Protein AF-A0A285BVF3-F1 (afdb_monomer)

Foldseek 3Di:
DDLVQLVVLVVVLVVLVVVLVVLVVQLVVLVVVLVVLVVVLVVLVVVLVVVVVCCVVVNDPPVVSPVSVVVSVVSVVVSVVSVVSNVVSVVVNVVSVVSSVVSVVVSVVVVVVNVVVVVVVVVVVVVPPPVLVVVLQVVLVCVQPVPPDPRDSDSVVVCVVCVPVSDDDDDPVNVVVVVVVVCVVSVVD

Secondary structure (DSSP, 8-state):
--HHHHHHHHHHHHHHHHHHHHHHHHHHHHHHHHHHHHHHHHHHHHHHHHHHHHHHTTSS-GGGGHHHHHHHHHHHHHHHHHHHHHHHHHHHHHHHHHHHHHHHHHHHHHHHHHHHHHHHHHHHHHHT-HHHHHHHHHHHHHHHTSSSS-----HHHHHHHTHHHHSPP--HHHHHHHHHHHHHHHT--

Radius of gyration: 37.66 Å; Cα contacts (8 Å, |Δi|>4): 92; chains: 1; bounding box: 82×25×104 Å

Mean predicted aligned error: 7.72 Å

Solvent-accessible surface area (backbone atoms only — not comparable to full-atom values): 10374 Å² total; per-residue (Å²): 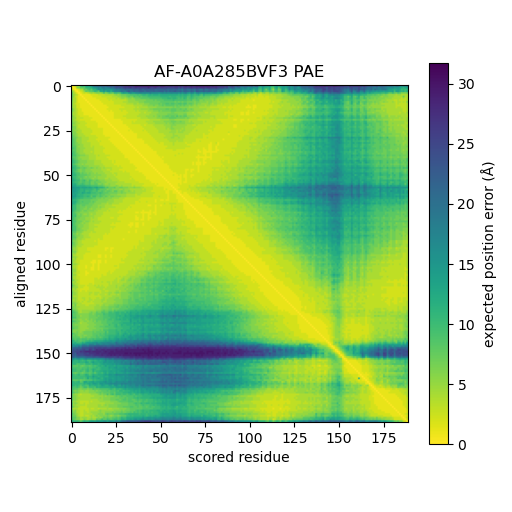123,58,74,64,58,39,52,50,44,49,52,50,42,54,54,51,53,57,46,46,55,55,44,51,51,52,22,53,52,25,51,51,50,27,52,52,43,52,51,51,43,56,51,48,54,53,53,47,54,54,50,53,52,35,35,78,71,66,77,46,59,75,76,72,49,54,63,60,52,52,52,46,53,53,46,51,55,49,31,54,53,28,46,52,50,23,50,53,30,50,51,53,50,55,55,48,52,53,52,49,55,50,40,53,51,50,38,54,52,40,49,52,53,37,54,51,53,51,51,56,48,52,51,50,52,59,75,66,34,63,67,62,52,52,54,53,52,51,54,49,51,56,60,41,68,62,78,82,60,83,76,63,85,51,62,68,60,52,49,65,77,41,42,75,80,72,42,86,84,76,53,74,65,58,54,49,53,52,50,51,52,50,39,61,80,65,65,70,122

pLDDT: mean 91.09, std 8.98, range [53.56, 98.06]

Sequence (189 aa):
MTTDNFQAIKAKLNAVLTSKEKIQLKANEADSHASEITRNINNLETSYRQLEKRVVLGEIEFSDLDKPRQQIEAERGKLESAKRLADLAREALNETDQEINQLKQDTKVARSQYCIARRDAIFREIQNDKKLKSKLLEAIAAFSVNGHIPYSSDFSTFIKQFCTEILPQATQSEVTEAAEKFIENNKFD

Structure (mmCIF, N/CA/C/O backbone):
data_AF-A0A285BVF3-F1
#
_entry.id   AF-A0A285BVF3-F1
#
loop_
_atom_site.group_PDB
_atom_site.id
_atom_site.type_symbol
_atom_site.label_atom_id
_atom_site.label_alt_id
_atom_site.label_comp_id
_atom_site.label_asym_id
_atom_site.label_entity_id
_atom_site.label_seq_id
_atom_site.pdbx_PDB_ins_code
_atom_site.Cartn_x
_atom_site.Cartn_y
_atom_site.Cartn_z
_atom_site.occupancy
_atom_site.B_iso_or_equiv
_atom_site.auth_seq_id
_atom_site.auth_comp_id
_atom_site.auth_asym_id
_atom_site.auth_atom_id
_atom_site.pdbx_PDB_model_num
ATOM 1 N N . MET A 1 1 ? -19.356 -5.808 12.361 1.00 53.56 1 MET A N 1
ATOM 2 C CA . MET A 1 1 ? -18.004 -6.030 11.808 1.00 53.56 1 MET A CA 1
ATOM 3 C C . MET A 1 1 ? -17.189 -6.781 12.837 1.00 53.56 1 MET A C 1
ATOM 5 O O . MET A 1 1 ? -17.244 -6.405 14.001 1.00 53.56 1 MET A O 1
ATOM 9 N N . THR A 1 2 ? -16.521 -7.857 12.430 1.00 62.06 2 THR A N 1
ATOM 10 C CA . THR A 1 2 ? -15.680 -8.680 13.310 1.00 62.06 2 THR A CA 1
ATOM 11 C C . THR A 1 2 ? -14.238 -8.171 13.295 1.00 62.06 2 THR A C 1
ATOM 13 O O . THR A 1 2 ? -13.854 -7.412 12.401 1.00 62.06 2 THR A O 1
ATOM 16 N N . THR A 1 3 ? -13.440 -8.582 14.282 1.00 63.56 3 THR A N 1
ATOM 17 C CA . THR A 1 3 ? -11.987 -8.338 14.350 1.00 63.56 3 THR A CA 1
ATOM 18 C C . THR A 1 3 ? -11.285 -8.740 13.046 1.00 63.56 3 THR A C 1
ATOM 20 O O . THR A 1 3 ? -10.319 -8.099 12.635 1.00 63.56 3 THR A O 1
ATOM 23 N N . ASP A 1 4 ? -11.835 -9.734 12.344 1.00 73.06 4 ASP A N 1
ATOM 24 C CA . ASP A 1 4 ? -11.322 -10.268 11.081 1.00 73.06 4 ASP A CA 1
ATOM 25 C C . ASP A 1 4 ? -11.289 -9.226 9.957 1.00 73.06 4 ASP A C 1
ATOM 27 O O . ASP A 1 4 ? -10.352 -9.219 9.165 1.00 73.06 4 ASP A O 1
ATOM 31 N N . ASN A 1 5 ? -12.257 -8.300 9.903 1.00 82.00 5 ASN A N 1
ATOM 32 C CA . ASN A 1 5 ? -12.299 -7.285 8.844 1.00 82.00 5 ASN A CA 1
ATOM 33 C C . ASN A 1 5 ? -11.175 -6.247 9.004 1.00 82.00 5 ASN A C 1
ATOM 35 O O . ASN A 1 5 ? -10.521 -5.871 8.036 1.00 82.00 5 ASN A O 1
ATOM 39 N N . PHE A 1 6 ? -10.908 -5.814 10.240 1.00 84.06 6 PHE A N 1
ATOM 40 C CA . PHE A 1 6 ? -9.802 -4.899 10.527 1.00 84.06 6 PHE A CA 1
ATOM 41 C C . PHE A 1 6 ? -8.447 -5.550 10.211 1.00 84.06 6 PHE A C 1
ATOM 43 O O . PHE A 1 6 ? -7.611 -4.946 9.538 1.00 84.06 6 PHE A O 1
ATOM 50 N N . GLN A 1 7 ? -8.250 -6.799 10.644 1.00 86.25 7 GLN A N 1
ATOM 51 C CA . GLN A 1 7 ? -7.007 -7.528 10.389 1.00 86.25 7 GLN A CA 1
ATOM 52 C C . GLN A 1 7 ? -6.802 -7.818 8.895 1.00 86.25 7 GLN A C 1
ATOM 54 O O . GLN A 1 7 ? -5.680 -7.702 8.406 1.00 86.25 7 GLN A O 1
ATOM 59 N N . ALA A 1 8 ? -7.871 -8.107 8.146 1.00 90.19 8 ALA A N 1
ATOM 60 C CA . ALA A 1 8 ? -7.804 -8.289 6.698 1.00 90.19 8 ALA A CA 1
ATOM 61 C C . ALA A 1 8 ? -7.371 -7.006 5.966 1.00 90.19 8 ALA A C 1
ATOM 63 O O . ALA A 1 8 ? -6.486 -7.061 5.111 1.00 90.19 8 ALA A O 1
ATOM 64 N N . ILE A 1 9 ? -7.934 -5.845 6.326 1.00 91.31 9 ILE A N 1
ATOM 65 C CA . ILE A 1 9 ? -7.549 -4.554 5.729 1.00 91.31 9 ILE A CA 1
ATOM 66 C C . ILE A 1 9 ? -6.088 -4.222 6.066 1.00 91.31 9 ILE A C 1
ATOM 68 O O . ILE A 1 9 ? -5.332 -3.832 5.177 1.00 91.31 9 ILE A O 1
ATOM 72 N N . LYS A 1 10 ? -5.660 -4.444 7.316 1.00 90.69 10 LYS A N 1
ATOM 73 C CA . LYS A 1 10 ? -4.265 -4.245 7.746 1.00 90.69 10 LYS A CA 1
ATOM 74 C C . LYS A 1 10 ? -3.297 -5.159 6.985 1.00 90.69 10 LYS A C 1
ATOM 76 O O . LYS A 1 10 ? -2.264 -4.698 6.503 1.00 90.69 10 LYS A O 1
ATOM 81 N N . ALA A 1 11 ? -3.644 -6.436 6.819 1.00 92.31 11 ALA A N 1
ATOM 82 C CA . ALA A 1 11 ? -2.853 -7.380 6.034 1.00 92.31 11 ALA A CA 1
ATOM 83 C C . ALA A 1 11 ? -2.752 -6.952 4.562 1.00 92.31 11 ALA A C 1
ATOM 85 O O . ALA A 1 11 ? -1.663 -6.983 3.987 1.00 92.31 11 ALA A O 1
ATOM 86 N N . LYS A 1 12 ? -3.863 -6.486 3.974 1.00 95.25 12 LYS A N 1
ATOM 87 C CA . LYS A 1 12 ? -3.878 -5.952 2.609 1.00 95.25 12 LYS A CA 1
ATOM 88 C C . LYS A 1 12 ? -2.989 -4.711 2.481 1.00 95.25 12 LYS A C 1
ATOM 90 O O . LYS A 1 12 ? -2.184 -4.654 1.559 1.00 95.25 12 LYS A O 1
ATOM 95 N N . LEU A 1 13 ? -3.071 -3.763 3.418 1.00 94.88 13 LEU A N 1
ATOM 96 C CA . LEU A 1 13 ? -2.215 -2.572 3.436 1.00 94.88 13 LEU A CA 1
ATOM 97 C C . LEU A 1 13 ? -0.727 -2.946 3.450 1.00 94.88 13 LEU A C 1
ATOM 99 O O . LEU A 1 13 ? 0.041 -2.420 2.649 1.00 94.88 13 LEU A O 1
ATOM 103 N N . ASN A 1 14 ? -0.331 -3.890 4.305 1.00 93.75 14 ASN A N 1
ATOM 104 C CA . ASN A 1 14 ? 1.054 -4.359 4.367 1.00 93.75 14 ASN A CA 1
ATOM 105 C C . ASN A 1 14 ? 1.501 -5.020 3.054 1.00 93.75 14 ASN A C 1
ATOM 107 O O . ASN A 1 14 ? 2.596 -4.743 2.573 1.00 93.75 14 ASN A O 1
ATOM 111 N N . ALA A 1 15 ? 0.646 -5.842 2.439 1.00 95.94 15 ALA A N 1
ATOM 112 C CA . ALA A 1 15 ? 0.948 -6.466 1.153 1.00 95.94 15 ALA A CA 1
ATOM 113 C C . ALA A 1 15 ? 1.150 -5.427 0.035 1.00 95.94 15 ALA A C 1
ATOM 115 O O . ALA A 1 15 ? 2.087 -5.548 -0.758 1.00 95.94 15 ALA A O 1
ATOM 116 N N . VAL A 1 16 ? 0.312 -4.386 -0.004 1.00 96.38 16 VAL A N 1
ATOM 117 C CA . VAL A 1 16 ? 0.430 -3.289 -0.978 1.00 96.38 16 VAL A CA 1
ATOM 118 C C . VAL A 1 16 ? 1.699 -2.467 -0.727 1.00 96.38 16 VAL A C 1
ATOM 120 O O . VAL A 1 16 ? 2.401 -2.147 -1.682 1.00 96.38 16 VAL A O 1
ATOM 123 N N . LEU A 1 17 ? 2.064 -2.198 0.532 1.00 95.38 17 LEU A N 1
ATOM 124 C CA . LEU A 1 17 ? 3.326 -1.526 0.875 1.00 95.38 17 LEU A CA 1
ATOM 125 C C . LEU A 1 17 ? 4.551 -2.313 0.383 1.00 95.38 17 LEU A C 1
ATOM 127 O O . LEU A 1 17 ? 5.416 -1.744 -0.277 1.00 95.38 17 LEU A O 1
ATOM 131 N N . THR A 1 18 ? 4.592 -3.629 0.610 1.00 95.12 18 THR A N 1
ATOM 132 C CA . THR A 1 18 ? 5.665 -4.487 0.078 1.00 95.12 18 THR A CA 1
ATOM 133 C C . THR A 1 18 ? 5.666 -4.526 -1.453 1.00 95.12 18 THR A C 1
ATOM 135 O O . THR A 1 18 ? 6.722 -4.589 -2.082 1.00 95.12 18 THR A O 1
ATOM 138 N N . SER A 1 19 ? 4.490 -4.495 -2.086 1.00 94.62 19 SER A N 1
ATOM 139 C CA . SER A 1 19 ? 4.392 -4.409 -3.547 1.00 94.62 19 SER A CA 1
ATOM 140 C C . SER A 1 19 ? 4.957 -3.085 -4.070 1.00 94.62 19 SER A C 1
ATOM 142 O O . SER A 1 19 ? 5.732 -3.092 -5.028 1.00 94.62 19 SER A O 1
ATOM 144 N N . LYS A 1 20 ? 4.657 -1.964 -3.399 1.00 96.88 20 LYS A N 1
ATOM 145 C CA . LYS A 1 20 ? 5.172 -0.634 -3.747 1.00 96.88 20 LYS A CA 1
ATOM 146 C C . LYS A 1 20 ? 6.696 -0.616 -3.807 1.00 96.88 20 LYS A C 1
ATOM 148 O O . LYS A 1 20 ? 7.253 -0.096 -4.767 1.00 96.88 20 LYS A O 1
ATOM 153 N N . GLU A 1 21 ? 7.370 -1.213 -2.826 1.00 95.44 21 GLU A N 1
ATOM 154 C CA . GLU A 1 21 ? 8.838 -1.295 -2.802 1.00 95.44 21 GLU A CA 1
ATOM 155 C C . GLU A 1 21 ? 9.388 -2.005 -4.047 1.00 95.44 21 GLU A C 1
ATOM 157 O O . GLU A 1 21 ? 10.339 -1.534 -4.669 1.00 95.44 21 GLU A O 1
ATOM 162 N N . LYS A 1 22 ? 8.747 -3.100 -4.474 1.00 95.50 22 LYS A N 1
ATOM 163 C CA . LYS A 1 22 ? 9.138 -3.830 -5.690 1.00 95.50 22 LYS A CA 1
ATOM 164 C C . LYS A 1 22 ? 8.905 -3.013 -6.959 1.00 95.50 22 LYS A C 1
ATOM 166 O O . LYS A 1 22 ? 9.737 -3.052 -7.862 1.00 95.50 22 LYS A O 1
ATOM 171 N N . ILE A 1 23 ? 7.788 -2.290 -7.044 1.00 95.06 23 ILE A N 1
ATOM 172 C CA . ILE A 1 23 ? 7.494 -1.415 -8.189 1.00 95.06 23 ILE A CA 1
ATOM 173 C C . ILE A 1 23 ? 8.504 -0.262 -8.233 1.00 95.06 23 ILE A C 1
ATOM 175 O O . ILE A 1 23 ? 9.027 0.046 -9.300 1.00 95.06 23 ILE A O 1
ATOM 179 N N . GLN A 1 24 ? 8.853 0.314 -7.079 1.00 95.94 24 GLN A N 1
ATOM 180 C CA . GLN A 1 24 ? 9.843 1.387 -6.983 1.00 95.94 24 GLN A CA 1
ATOM 181 C C . GLN A 1 24 ? 11.223 0.937 -7.467 1.00 95.94 24 GLN A C 1
ATOM 183 O O . GLN A 1 24 ? 11.881 1.673 -8.201 1.00 95.94 24 GLN A O 1
ATOM 188 N N . LEU A 1 25 ? 11.652 -0.274 -7.096 1.00 95.06 25 LEU A N 1
ATOM 189 C CA . LEU A 1 25 ? 12.900 -0.850 -7.601 1.00 95.06 25 LEU A CA 1
ATOM 190 C C . LEU A 1 25 ? 12.879 -0.961 -9.129 1.00 95.06 25 LEU A C 1
ATOM 192 O O . LEU A 1 25 ? 13.802 -0.483 -9.782 1.00 95.06 25 LEU A O 1
ATOM 196 N N . LYS A 1 26 ? 11.791 -1.485 -9.704 1.00 93.38 26 LYS A N 1
ATOM 197 C CA . LYS A 1 26 ? 11.638 -1.592 -11.164 1.00 93.38 26 LYS A CA 1
ATOM 198 C C . LYS A 1 26 ? 11.611 -0.237 -11.872 1.00 93.38 26 LYS A C 1
ATOM 200 O O . LYS A 1 26 ? 12.159 -0.119 -12.963 1.00 93.38 26 LYS A O 1
ATOM 205 N N . ALA A 1 27 ? 10.994 0.778 -11.268 1.00 94.00 27 ALA A N 1
ATOM 206 C CA . ALA A 1 27 ? 11.001 2.137 -11.807 1.00 94.00 27 ALA A CA 1
ATOM 207 C C . ALA A 1 27 ? 12.434 2.687 -11.878 1.00 94.00 27 ALA A C 1
ATOM 209 O O . ALA A 1 27 ? 12.866 3.163 -12.926 1.00 94.00 27 ALA A O 1
ATOM 210 N N . ASN A 1 28 ? 13.198 2.526 -10.794 1.00 94.50 28 ASN A N 1
ATOM 211 C CA . ASN A 1 28 ? 14.593 2.959 -10.731 1.00 94.50 28 ASN A CA 1
ATOM 212 C C . ASN A 1 28 ? 15.478 2.201 -11.738 1.00 94.50 28 ASN A C 1
ATOM 214 O O . ASN A 1 28 ? 16.344 2.802 -12.372 1.00 94.50 28 ASN A O 1
ATOM 218 N N . GLU A 1 29 ? 15.261 0.893 -11.900 1.00 95.62 29 GLU A N 1
ATOM 219 C CA . GLU A 1 29 ? 15.953 0.069 -12.900 1.00 95.62 29 GLU A CA 1
ATOM 220 C C . GLU A 1 29 ? 15.661 0.553 -14.327 1.00 95.62 29 GLU A C 1
ATOM 222 O O . GLU A 1 29 ? 16.589 0.716 -15.120 1.00 95.62 29 GLU A O 1
ATOM 227 N N . ALA A 1 30 ? 14.396 0.841 -14.649 1.00 93.81 30 ALA A N 1
ATOM 228 C CA . ALA A 1 30 ? 14.004 1.349 -15.962 1.00 93.81 30 ALA A CA 1
ATOM 229 C C . ALA A 1 30 ? 14.611 2.734 -16.256 1.00 93.81 30 ALA A C 1
ATOM 231 O O . ALA A 1 30 ? 15.145 2.951 -17.346 1.00 93.81 30 ALA A O 1
ATOM 232 N N . ASP A 1 31 ? 14.605 3.642 -15.275 1.00 94.62 31 ASP A N 1
ATOM 233 C CA . ASP A 1 31 ? 15.234 4.966 -15.386 1.00 94.62 31 ASP A CA 1
ATOM 234 C C . ASP A 1 31 ? 16.759 4.867 -15.564 1.00 94.62 31 ASP A C 1
ATOM 236 O O . ASP A 1 31 ? 17.356 5.575 -16.387 1.00 94.62 31 ASP A O 1
ATOM 240 N N . SER A 1 32 ? 17.404 3.957 -14.826 1.00 95.94 32 SER A N 1
ATOM 241 C CA . SER A 1 32 ? 18.838 3.688 -14.955 1.00 95.94 32 SER A CA 1
ATOM 242 C C . SER A 1 32 ? 19.176 3.148 -16.345 1.00 95.94 32 SER A C 1
ATOM 244 O O . SER A 1 32 ? 20.088 3.660 -16.998 1.00 95.94 32 SER A O 1
ATOM 246 N N . HIS A 1 33 ? 18.385 2.197 -16.844 1.00 95.75 33 HIS A N 1
ATOM 247 C CA . HIS A 1 33 ? 18.573 1.618 -18.169 1.00 95.75 33 HIS A CA 1
ATOM 248 C C . HIS A 1 33 ? 18.374 2.650 -19.289 1.00 95.75 33 HIS A C 1
ATOM 250 O O . HIS A 1 33 ? 19.185 2.739 -20.211 1.00 95.75 33 HIS A O 1
ATOM 256 N N . ALA A 1 34 ? 17.347 3.500 -19.189 1.00 96.69 34 ALA A N 1
ATOM 257 C CA . ALA A 1 34 ? 17.134 4.593 -20.137 1.00 96.69 34 ALA A CA 1
ATOM 258 C C . ALA A 1 34 ? 18.309 5.590 -20.137 1.00 96.69 34 ALA A C 1
ATOM 260 O O . ALA A 1 34 ? 18.729 6.068 -21.197 1.00 96.69 34 ALA A O 1
ATOM 261 N N . SER A 1 35 ? 18.876 5.876 -18.962 1.00 97.12 35 SER A N 1
ATOM 262 C CA . SER A 1 35 ? 20.050 6.746 -18.819 1.00 97.12 35 SER A CA 1
ATOM 263 C C . SER A 1 35 ? 21.302 6.133 -19.453 1.00 97.12 35 SER A C 1
ATOM 265 O O . SER A 1 35 ? 22.057 6.829 -20.137 1.00 97.12 35 SER A O 1
ATOM 267 N N . GLU A 1 36 ? 21.507 4.827 -19.279 1.00 97.69 36 GLU A N 1
ATOM 268 C CA . GLU A 1 36 ? 22.603 4.082 -19.902 1.00 97.69 36 GLU A CA 1
ATOM 269 C C . GLU A 1 36 ? 22.497 4.092 -21.433 1.00 97.69 36 GLU A C 1
ATOM 271 O O . GLU A 1 36 ? 23.453 4.468 -22.114 1.00 97.69 36 GLU A O 1
ATOM 276 N N . ILE A 1 37 ? 21.319 3.774 -21.982 1.00 97.31 37 ILE A N 1
ATOM 277 C CA . ILE A 1 37 ? 21.087 3.805 -23.434 1.00 97.31 37 ILE A CA 1
ATOM 278 C C . ILE A 1 37 ? 21.304 5.219 -23.983 1.00 97.31 37 ILE A C 1
ATOM 280 O O . ILE A 1 37 ? 21.961 5.392 -25.008 1.00 97.31 37 ILE A O 1
ATOM 284 N N . THR A 1 38 ? 20.825 6.250 -23.281 1.00 98.06 38 THR A N 1
ATOM 285 C CA . THR A 1 38 ? 21.047 7.652 -23.672 1.00 98.06 38 THR A CA 1
ATOM 286 C C . THR A 1 38 ? 22.539 7.972 -23.773 1.00 98.06 38 THR A C 1
ATOM 288 O O . THR A 1 38 ? 22.986 8.595 -24.738 1.00 98.06 38 THR A O 1
ATOM 291 N N . ARG A 1 39 ? 23.343 7.508 -22.809 1.00 97.81 39 ARG A N 1
ATOM 292 C CA . ARG A 1 39 ? 24.800 7.671 -22.848 1.00 97.81 39 ARG A CA 1
ATOM 293 C C . ARG A 1 39 ? 25.423 6.932 -24.035 1.00 97.81 39 ARG A C 1
ATOM 295 O O . ARG A 1 39 ? 26.297 7.494 -24.694 1.00 97.81 39 ARG A O 1
ATOM 302 N N . ASN A 1 40 ? 24.970 5.714 -24.326 1.00 97.19 40 ASN A N 1
ATOM 303 C CA . ASN A 1 40 ? 25.454 4.933 -25.465 1.00 97.19 40 ASN A CA 1
ATOM 304 C C . ASN A 1 40 ? 25.138 5.617 -26.799 1.00 97.19 40 ASN A C 1
ATOM 306 O O . ASN A 1 40 ? 26.032 5.738 -27.634 1.00 97.19 40 ASN A O 1
ATOM 310 N N . ILE A 1 41 ? 23.922 6.143 -26.967 1.00 97.94 41 ILE A N 1
ATOM 311 C CA . ILE A 1 41 ? 23.533 6.929 -28.146 1.00 97.94 41 ILE A CA 1
ATOM 312 C C . ILE A 1 41 ? 24.452 8.142 -28.303 1.00 97.94 41 ILE A C 1
ATOM 314 O O . ILE A 1 41 ? 25.020 8.324 -29.374 1.00 9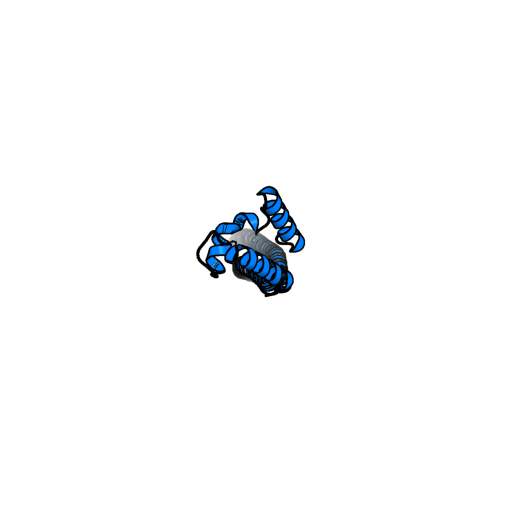7.94 41 ILE A O 1
ATOM 318 N N . ASN A 1 42 ? 24.680 8.922 -27.242 1.00 97.94 42 ASN A N 1
ATOM 319 C CA . ASN A 1 42 ? 25.556 10.099 -27.305 1.00 97.94 42 ASN A CA 1
ATOM 320 C C . ASN A 1 42 ? 26.997 9.740 -27.719 1.00 97.94 42 ASN A C 1
ATOM 322 O O . ASN A 1 42 ? 27.630 10.462 -28.498 1.00 97.94 42 ASN A O 1
ATOM 326 N N . ASN A 1 43 ? 27.519 8.616 -27.219 1.00 97.88 43 ASN A N 1
ATOM 327 C CA . ASN A 1 43 ? 28.836 8.112 -27.607 1.00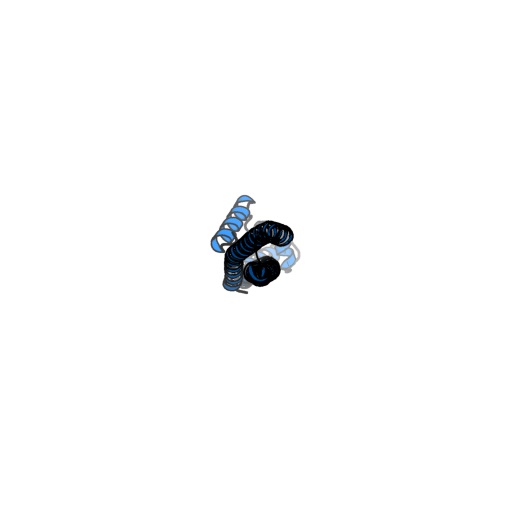 97.88 43 ASN A CA 1
ATOM 328 C C . ASN A 1 43 ? 28.857 7.702 -29.088 1.00 97.88 43 ASN A C 1
ATOM 330 O O . ASN A 1 43 ? 29.752 8.123 -29.822 1.00 97.88 43 ASN A O 1
ATOM 334 N N . LEU A 1 44 ? 27.857 6.936 -29.539 1.00 97.38 44 LEU A N 1
ATOM 335 C CA . LEU A 1 44 ? 27.726 6.507 -30.933 1.00 97.38 44 LEU A CA 1
ATOM 336 C C . LEU A 1 44 ? 27.579 7.700 -31.882 1.00 97.38 44 LEU A C 1
ATOM 338 O O . LEU A 1 44 ? 28.246 7.738 -32.910 1.00 97.38 44 LEU A O 1
ATOM 342 N N . GLU A 1 45 ? 26.775 8.702 -31.528 1.00 97.56 45 GLU A N 1
ATOM 343 C CA . GLU A 1 45 ? 26.614 9.935 -32.303 1.00 97.56 45 GLU A CA 1
ATOM 344 C C . GLU A 1 45 ? 27.924 10.732 -32.385 1.00 97.56 45 GLU A C 1
ATOM 346 O O . GLU A 1 45 ? 28.249 11.299 -33.430 1.00 97.56 45 GLU A O 1
ATOM 351 N N . THR A 1 46 ? 28.720 10.744 -31.313 1.00 97.88 46 THR A N 1
ATOM 352 C CA . THR A 1 46 ? 30.047 11.375 -31.318 1.00 97.88 46 THR A CA 1
ATOM 353 C C . THR A 1 46 ? 31.004 10.647 -32.262 1.00 97.88 46 THR A C 1
ATOM 355 O O . THR A 1 46 ? 31.664 11.291 -33.081 1.00 97.88 46 THR A O 1
ATOM 358 N N . SER A 1 47 ? 31.056 9.314 -32.194 1.00 96.69 47 SER A N 1
ATOM 359 C CA . SER A 1 47 ? 31.855 8.491 -33.110 1.00 96.69 47 SER A CA 1
ATOM 360 C C . SER A 1 47 ? 31.379 8.617 -34.559 1.00 96.69 47 SER A C 1
ATOM 362 O O . SER A 1 47 ? 32.201 8.710 -35.468 1.00 96.69 47 SER A O 1
ATOM 364 N N . TYR A 1 48 ? 30.069 8.700 -34.787 1.00 97.69 48 TYR A N 1
ATOM 365 C CA . TYR A 1 48 ? 29.485 8.899 -36.111 1.00 97.69 48 TYR A CA 1
ATOM 366 C C . TYR A 1 48 ? 29.958 10.210 -36.747 1.00 97.69 48 TYR A C 1
ATOM 368 O O . TYR A 1 48 ? 30.457 10.197 -37.869 1.00 97.69 48 TYR A O 1
ATOM 376 N N . ARG A 1 49 ? 29.946 11.321 -35.997 1.00 97.62 49 ARG A N 1
ATOM 377 C CA . ARG A 1 49 ? 30.481 12.613 -36.470 1.00 97.62 49 ARG A CA 1
ATOM 378 C C . ARG A 1 49 ? 31.968 12.554 -36.822 1.00 97.62 49 ARG A C 1
ATOM 380 O O . ARG A 1 49 ? 32.429 13.305 -37.679 1.00 97.62 49 ARG A O 1
ATOM 387 N N . GLN A 1 50 ? 32.748 11.710 -36.144 1.00 97.44 50 GLN A N 1
ATOM 388 C CA . GLN A 1 50 ? 34.152 11.498 -36.506 1.00 97.44 50 GLN A CA 1
ATOM 389 C C . GLN A 1 50 ? 34.268 10.763 -37.844 1.00 97.44 50 GLN A C 1
ATOM 391 O O . GLN A 1 50 ? 35.090 11.156 -38.666 1.00 97.44 50 GLN A O 1
ATOM 396 N N . LEU A 1 51 ? 33.431 9.753 -38.095 1.00 96.69 51 LEU A N 1
ATOM 397 C CA . LEU A 1 51 ? 33.391 9.057 -39.383 1.00 96.69 51 LEU A CA 1
ATOM 398 C C . LEU A 1 51 ? 32.933 9.981 -40.517 1.00 96.69 51 LEU A C 1
ATOM 400 O O . LEU A 1 51 ? 33.577 10.005 -41.559 1.00 96.69 51 LEU A O 1
ATOM 404 N N . GLU A 1 52 ? 31.912 10.813 -40.301 1.00 97.31 52 GLU A N 1
ATOM 405 C CA . GLU A 1 52 ? 31.470 11.806 -41.294 1.00 97.31 52 GLU A CA 1
ATOM 406 C C . GLU A 1 52 ? 32.613 12.740 -41.719 1.00 97.31 52 GLU A C 1
ATOM 408 O O . GLU A 1 52 ? 32.800 12.994 -42.908 1.00 97.31 52 GLU A O 1
ATOM 413 N N . LYS A 1 53 ? 33.439 13.204 -40.769 1.00 97.75 53 LYS A N 1
ATOM 414 C CA . LYS A 1 53 ? 34.632 14.007 -41.090 1.00 97.75 53 LYS A CA 1
ATOM 415 C C . LYS A 1 53 ? 35.620 13.243 -41.966 1.00 97.75 53 LYS A C 1
ATOM 417 O O . LYS A 1 53 ? 36.157 13.819 -42.904 1.00 97.75 53 LYS A O 1
ATOM 422 N N . ARG A 1 54 ? 35.850 11.962 -41.676 1.00 97.56 54 ARG A N 1
ATOM 423 C CA . ARG A 1 54 ? 36.767 11.111 -42.449 1.00 97.56 54 ARG A CA 1
ATOM 424 C C . ARG A 1 54 ? 36.260 10.859 -43.870 1.00 97.56 54 ARG A C 1
ATOM 426 O O . ARG A 1 54 ? 37.068 10.864 -44.791 1.00 97.56 54 ARG A O 1
ATOM 433 N N . VAL A 1 55 ? 34.942 10.738 -44.064 1.00 97.19 55 VAL A N 1
ATOM 434 C CA . VAL A 1 55 ? 34.322 10.700 -45.403 1.00 97.19 55 VAL A CA 1
ATOM 435 C C . VAL A 1 55 ? 34.588 12.004 -46.158 1.00 97.19 55 VAL A C 1
ATOM 437 O O . VAL A 1 55 ? 35.040 11.972 -47.297 1.00 97.19 55 VAL A O 1
ATOM 440 N N . VAL A 1 56 ? 34.370 13.163 -45.523 1.00 97.25 56 VAL A N 1
ATOM 441 C CA . VAL A 1 56 ? 34.631 14.478 -46.146 1.00 97.25 56 VAL A CA 1
ATOM 442 C C . VAL A 1 56 ? 36.110 14.656 -46.513 1.00 97.25 56 VAL A C 1
ATOM 444 O O . VAL A 1 56 ? 36.418 15.279 -47.526 1.00 97.25 56 VAL A O 1
ATOM 447 N N . LEU A 1 57 ? 37.022 14.095 -45.716 1.00 97.62 57 LEU A N 1
ATOM 448 C CA . LEU A 1 57 ? 38.463 14.080 -45.991 1.00 97.62 57 LEU A CA 1
ATOM 449 C C . LEU A 1 57 ? 38.879 13.041 -47.052 1.00 97.62 57 LEU A C 1
ATOM 451 O O . LEU A 1 57 ? 40.043 13.026 -47.445 1.00 97.62 57 LEU A O 1
ATOM 455 N N . GLY A 1 58 ? 37.959 12.192 -47.524 1.00 95.88 58 GLY A N 1
ATOM 456 C CA . GLY A 1 58 ? 38.231 11.141 -48.510 1.00 95.88 58 GLY A CA 1
ATOM 457 C C . GLY A 1 58 ? 39.002 9.939 -47.956 1.00 95.88 58 GLY A C 1
ATOM 458 O O . GLY A 1 58 ? 39.607 9.194 -48.720 1.00 95.88 58 GLY A O 1
ATOM 459 N N . GLU A 1 59 ? 39.025 9.753 -46.634 1.00 96.94 59 GLU A N 1
ATOM 460 C CA . GLU A 1 59 ? 39.743 8.647 -45.984 1.00 96.94 59 GLU A CA 1
ATOM 461 C C . GLU A 1 59 ? 38.955 7.329 -45.979 1.00 96.94 59 GLU A C 1
ATOM 463 O O . GLU A 1 59 ? 39.545 6.264 -45.799 1.00 96.94 59 GLU A O 1
ATOM 468 N N . ILE A 1 60 ? 37.627 7.412 -46.088 1.00 95.81 60 ILE A N 1
ATOM 469 C CA . ILE A 1 60 ? 36.683 6.286 -46.092 1.00 95.81 60 ILE A CA 1
AT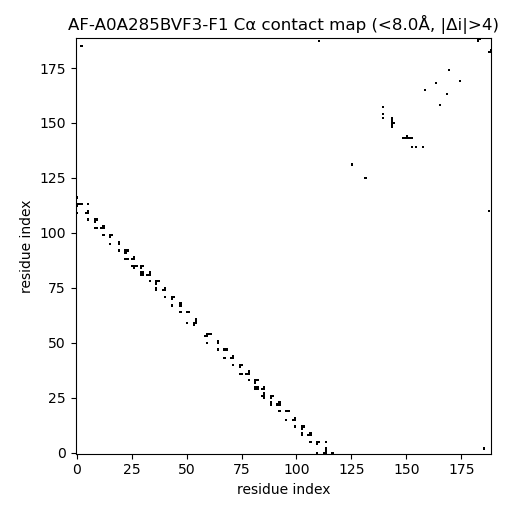OM 470 C C . ILE A 1 60 ? 35.507 6.594 -47.027 1.00 95.81 60 ILE A C 1
ATOM 472 O O . ILE A 1 60 ? 35.264 7.756 -47.362 1.00 95.81 60 ILE A O 1
ATOM 476 N N . GLU A 1 61 ? 34.762 5.562 -47.419 1.00 96.50 61 GLU A N 1
ATOM 477 C CA . GLU A 1 61 ? 33.632 5.683 -48.342 1.00 96.50 61 GLU A CA 1
ATOM 478 C C . GLU A 1 61 ? 32.338 6.051 -47.606 1.00 96.50 61 GLU A C 1
ATOM 480 O O . GLU A 1 61 ? 32.148 5.747 -46.427 1.00 96.50 61 GLU A O 1
ATOM 485 N N . PHE A 1 62 ? 31.381 6.658 -48.313 1.00 94.56 62 PHE A N 1
ATOM 486 C CA . PHE A 1 62 ? 30.086 7.017 -47.717 1.00 94.56 62 PHE A CA 1
ATOM 487 C C . PHE A 1 62 ? 29.320 5.791 -47.183 1.00 94.56 62 PHE A C 1
ATOM 489 O O . PHE A 1 62 ? 28.637 5.884 -46.163 1.00 94.56 62 PHE A O 1
ATOM 496 N N . SER A 1 63 ? 29.472 4.625 -47.822 1.00 95.50 63 SER A N 1
ATOM 497 C CA . SER A 1 63 ? 28.854 3.362 -47.385 1.00 95.50 63 SER A CA 1
ATOM 498 C C . SER A 1 63 ? 29.330 2.886 -46.008 1.00 95.50 63 SER A C 1
ATOM 500 O O . SER A 1 63 ? 28.635 2.112 -45.349 1.00 95.50 63 SER A O 1
ATOM 502 N N . ASP A 1 64 ? 30.486 3.360 -45.531 1.00 94.38 64 ASP A N 1
ATOM 503 C CA . ASP A 1 64 ? 30.992 3.016 -44.199 1.00 94.38 64 ASP A CA 1
ATOM 504 C C . ASP A 1 64 ? 30.149 3.645 -43.068 1.00 94.38 64 ASP A C 1
ATOM 506 O O . ASP A 1 64 ? 30.241 3.221 -41.912 1.00 94.38 64 ASP A O 1
ATOM 510 N N . LEU A 1 65 ? 29.272 4.609 -43.390 1.00 95.44 65 LEU A N 1
ATOM 511 C CA . LEU A 1 65 ? 28.349 5.248 -42.445 1.00 95.44 65 LEU A CA 1
ATOM 512 C C . LEU A 1 65 ? 27.072 4.434 -42.175 1.00 95.44 65 LEU A C 1
ATOM 514 O O . LEU A 1 65 ? 26.418 4.652 -41.150 1.00 95.44 65 LEU A O 1
ATOM 518 N N . ASP A 1 66 ? 26.716 3.475 -43.034 1.00 95.81 66 ASP A N 1
ATOM 519 C CA . ASP A 1 66 ? 25.421 2.784 -42.955 1.00 95.81 66 ASP A CA 1
ATOM 520 C C . ASP A 1 66 ? 25.267 1.950 -41.676 1.00 95.81 66 ASP A C 1
ATOM 522 O O . ASP A 1 66 ? 24.239 2.018 -40.997 1.00 95.81 66 ASP A O 1
ATOM 526 N N . LYS A 1 67 ? 26.303 1.190 -41.296 1.00 94.38 67 LYS A N 1
ATOM 527 C CA . LYS A 1 67 ? 26.274 0.352 -40.084 1.00 94.38 67 LYS A CA 1
ATOM 528 C C . LYS A 1 67 ? 26.182 1.188 -38.797 1.00 94.38 67 LYS A C 1
ATOM 530 O O . LYS A 1 67 ? 25.281 0.918 -38.001 1.00 94.38 67 LYS A O 1
ATOM 535 N N . PRO A 1 68 ? 27.045 2.200 -38.567 1.00 95.06 68 PRO A N 1
ATOM 536 C CA . PRO A 1 68 ? 26.904 3.104 -37.425 1.00 95.06 68 PRO A CA 1
ATOM 537 C C . PRO A 1 68 ? 25.530 3.782 -37.343 1.00 95.06 68 PRO A C 1
ATOM 539 O O . PRO A 1 68 ? 24.948 3.872 -36.262 1.00 95.06 68 PRO A O 1
ATOM 542 N N . ARG A 1 69 ? 24.973 4.208 -38.485 1.00 96.06 69 ARG A N 1
ATOM 543 C CA . ARG A 1 69 ? 23.640 4.819 -38.540 1.00 96.06 69 ARG A CA 1
ATOM 544 C C . ARG A 1 69 ? 22.550 3.849 -38.080 1.00 96.06 69 ARG A C 1
ATOM 546 O O . ARG A 1 69 ? 21.700 4.225 -37.278 1.00 96.06 69 ARG A O 1
ATOM 553 N N . GLN A 1 70 ? 22.592 2.600 -38.545 1.00 96.75 70 GLN A N 1
ATOM 554 C CA . GLN A 1 70 ? 21.661 1.555 -38.105 1.00 96.75 70 GLN A CA 1
ATOM 555 C C . GLN A 1 70 ? 21.800 1.241 -36.609 1.00 96.75 70 GLN A C 1
ATOM 557 O O . GLN A 1 70 ? 20.794 1.018 -35.940 1.00 96.75 70 GLN A O 1
ATOM 562 N N . GLN A 1 71 ? 23.022 1.253 -36.068 1.00 96.94 71 GLN A N 1
ATOM 563 C CA . GLN A 1 71 ? 23.257 1.041 -34.635 1.00 96.94 71 GLN A CA 1
ATOM 564 C C . GLN A 1 71 ? 22.634 2.150 -33.781 1.00 96.94 71 GLN A C 1
ATOM 566 O O . GLN A 1 71 ? 21.967 1.845 -32.795 1.00 96.94 71 GLN A O 1
ATOM 571 N N . ILE A 1 72 ? 22.796 3.418 -34.175 1.00 96.94 72 ILE A N 1
ATOM 572 C CA . ILE A 1 72 ? 22.163 4.554 -33.484 1.00 96.94 72 ILE A CA 1
ATOM 573 C C . ILE A 1 72 ? 20.640 4.403 -33.489 1.00 96.94 72 ILE A C 1
ATOM 575 O O . ILE A 1 72 ? 20.004 4.574 -32.451 1.00 96.94 72 ILE A O 1
ATOM 579 N N . GLU A 1 73 ? 20.051 4.050 -34.632 1.00 97.19 73 GLU A N 1
ATOM 580 C CA . GLU A 1 73 ? 18.600 3.887 -34.740 1.00 97.19 73 GLU A CA 1
ATOM 581 C C . GLU A 1 73 ? 18.082 2.715 -33.891 1.00 97.19 73 GLU A C 1
ATOM 583 O O . GLU A 1 73 ? 17.069 2.838 -33.201 1.00 97.19 73 GLU A O 1
ATOM 588 N N . ALA A 1 74 ? 18.817 1.601 -33.854 1.00 96.81 74 ALA A N 1
ATOM 589 C CA . ALA A 1 74 ? 18.489 0.472 -32.991 1.00 96.81 74 ALA A CA 1
ATOM 590 C C . ALA A 1 74 ? 18.529 0.853 -31.500 1.00 96.81 74 ALA A C 1
ATOM 592 O O . ALA A 1 74 ? 17.619 0.496 -30.750 1.00 96.81 74 ALA A O 1
ATOM 593 N N . GLU A 1 75 ? 19.544 1.606 -31.062 1.00 97.06 75 GLU A N 1
ATOM 594 C CA . GLU A 1 75 ? 19.628 2.099 -29.681 1.00 97.06 75 GLU A CA 1
ATOM 595 C C . GLU A 1 75 ? 18.513 3.103 -29.355 1.00 97.06 75 GLU A C 1
ATOM 597 O O . GLU A 1 75 ? 17.946 3.053 -28.265 1.00 97.06 75 GLU A O 1
ATOM 602 N N . ARG A 1 76 ? 18.108 3.959 -30.302 1.00 97.06 76 ARG A N 1
ATOM 603 C CA . ARG A 1 76 ? 16.938 4.841 -30.131 1.00 97.06 76 ARG A CA 1
ATOM 604 C C . ARG A 1 76 ? 15.642 4.053 -29.940 1.00 97.06 76 ARG A C 1
ATOM 606 O O . ARG A 1 76 ? 14.854 4.395 -29.060 1.00 97.06 76 ARG A O 1
ATOM 613 N N . GLY A 1 77 ? 15.451 2.963 -30.685 1.00 96.94 77 GLY A N 1
ATOM 614 C CA . GLY A 1 77 ? 14.315 2.056 -30.485 1.00 96.94 77 GLY A CA 1
ATOM 615 C C . GLY A 1 77 ? 14.307 1.400 -29.096 1.00 96.94 77 GLY A C 1
ATOM 616 O O . GLY A 1 77 ? 13.255 1.290 -28.454 1.00 96.94 77 GLY A O 1
ATOM 617 N N . LYS A 1 78 ? 15.484 1.015 -28.585 1.00 95.94 78 LYS A N 1
ATOM 618 C CA . LYS A 1 78 ? 15.629 0.517 -27.205 1.00 95.94 78 LYS A CA 1
ATOM 619 C C . LYS A 1 78 ? 15.326 1.604 -26.175 1.00 95.94 78 LYS A C 1
ATOM 621 O O . LYS A 1 78 ? 14.636 1.321 -25.199 1.00 95.94 78 LYS A O 1
ATOM 626 N N . LEU A 1 79 ? 15.793 2.836 -26.399 1.00 96.62 79 LEU A N 1
ATOM 627 C CA . LEU A 1 79 ? 15.544 3.968 -25.504 1.00 96.62 79 LEU A CA 1
ATOM 628 C C . LEU A 1 79 ? 14.049 4.244 -25.352 1.00 96.62 79 LEU A C 1
ATOM 630 O O . LEU A 1 79 ? 13.577 4.436 -24.236 1.00 96.62 79 LEU A O 1
ATOM 634 N N . GLU A 1 80 ? 13.309 4.244 -26.459 1.00 96.44 80 GLU A N 1
ATOM 635 C CA . GLU A 1 80 ? 11.861 4.453 -26.437 1.00 96.44 80 GLU A CA 1
ATOM 636 C C . GLU A 1 80 ? 11.153 3.371 -25.613 1.00 96.44 80 GLU A C 1
ATOM 638 O O . GLU A 1 80 ? 10.318 3.659 -24.756 1.00 96.44 80 GLU A O 1
ATOM 643 N N . SER A 1 81 ? 11.564 2.115 -25.796 1.00 94.56 81 SER A N 1
ATOM 644 C CA . SER A 1 81 ? 11.038 0.991 -25.017 1.00 94.56 81 SER A CA 1
ATOM 645 C C . SER A 1 81 ? 11.357 1.127 -23.522 1.00 94.56 81 SER A C 1
ATOM 647 O O . SER A 1 81 ? 10.488 0.888 -22.683 1.00 94.56 81 SER A O 1
ATOM 649 N N . ALA A 1 82 ? 12.578 1.547 -23.176 1.00 94.88 82 ALA A N 1
ATOM 650 C CA . ALA A 1 82 ? 13.000 1.757 -21.792 1.00 94.88 82 ALA A CA 1
ATOM 651 C C . ALA A 1 82 ? 12.234 2.908 -21.119 1.00 94.88 82 ALA A C 1
ATOM 653 O O . ALA A 1 82 ? 11.762 2.755 -19.993 1.00 94.88 82 ALA A O 1
ATOM 654 N N . LYS A 1 83 ? 12.038 4.031 -21.822 1.00 94.50 83 LYS A N 1
ATOM 655 C CA . LYS A 1 83 ? 11.231 5.160 -21.334 1.00 94.50 83 LYS A CA 1
ATOM 656 C C . LYS A 1 83 ? 9.786 4.754 -21.083 1.00 94.50 83 LYS A C 1
ATOM 658 O O . LYS A 1 83 ? 9.261 5.028 -20.010 1.00 94.50 83 LYS A O 1
ATOM 663 N N . ARG A 1 84 ? 9.182 4.011 -22.014 1.00 95.94 84 ARG A N 1
ATOM 664 C CA . ARG A 1 84 ? 7.824 3.487 -21.842 1.00 95.94 84 ARG A CA 1
ATOM 665 C C . ARG A 1 84 ? 7.696 2.598 -20.604 1.00 95.94 84 ARG A C 1
ATOM 667 O O . ARG A 1 84 ? 6.696 2.678 -19.900 1.00 95.94 84 ARG A O 1
ATOM 674 N N . LEU A 1 85 ? 8.690 1.753 -20.327 1.00 95.19 85 LEU A N 1
ATOM 675 C CA . LEU A 1 85 ? 8.703 0.938 -19.109 1.00 95.19 85 LEU A CA 1
ATOM 676 C C . LEU A 1 85 ? 8.807 1.793 -17.842 1.00 95.19 85 LEU A C 1
ATOM 678 O O . LEU A 1 85 ? 8.114 1.502 -16.868 1.00 95.19 85 LEU A O 1
ATOM 682 N N . ALA A 1 86 ? 9.628 2.845 -17.857 1.00 92.81 86 ALA A N 1
ATOM 683 C CA . ALA A 1 86 ? 9.732 3.778 -16.739 1.00 92.81 86 ALA A CA 1
ATOM 684 C C . ALA A 1 86 ? 8.406 4.514 -16.488 1.00 92.81 86 ALA A C 1
ATOM 686 O O . ALA A 1 86 ? 7.966 4.613 -15.343 1.00 92.81 86 ALA A O 1
ATOM 687 N N . ASP A 1 87 ? 7.731 4.964 -17.546 1.00 94.50 87 ASP A N 1
ATOM 688 C CA . ASP A 1 87 ? 6.438 5.644 -17.438 1.00 94.50 87 ASP A CA 1
ATOM 689 C C . ASP A 1 87 ? 5.356 4.716 -16.866 1.00 94.50 87 ASP A C 1
ATOM 691 O O . ASP A 1 87 ? 4.700 5.078 -15.889 1.00 94.50 87 ASP A O 1
ATOM 695 N N . LEU A 1 88 ? 5.250 3.479 -17.367 1.00 96.38 88 LEU A N 1
ATOM 696 C CA . LEU A 1 88 ? 4.330 2.470 -16.822 1.00 96.38 88 LEU A CA 1
ATOM 697 C C . LEU A 1 88 ? 4.623 2.144 -15.350 1.00 96.38 88 LEU A C 1
ATOM 699 O O . LEU A 1 88 ? 3.704 1.941 -14.557 1.00 96.38 88 LEU A O 1
ATOM 703 N N . ALA A 1 89 ? 5.900 2.096 -14.959 1.00 94.81 89 ALA A N 1
ATOM 704 C CA . ALA A 1 89 ? 6.272 1.872 -13.566 1.00 94.81 89 ALA A CA 1
ATOM 705 C C . ALA A 1 89 ? 5.853 3.049 -12.667 1.00 94.81 89 ALA A C 1
ATOM 707 O O . ALA A 1 89 ? 5.394 2.825 -11.546 1.00 94.81 89 ALA A O 1
ATOM 708 N N . ARG A 1 90 ? 5.952 4.296 -13.152 1.00 93.50 90 ARG A N 1
ATOM 709 C CA . ARG A 1 90 ? 5.469 5.486 -12.429 1.00 93.50 90 ARG A CA 1
ATOM 710 C C . ARG A 1 90 ? 3.945 5.529 -12.331 1.00 93.50 90 ARG A C 1
ATOM 712 O O . ARG A 1 90 ? 3.427 5.885 -11.275 1.00 93.50 90 ARG A O 1
ATOM 719 N N . GLU A 1 91 ? 3.227 5.142 -13.382 1.00 96.44 91 GLU A N 1
ATOM 720 C CA . GLU A 1 91 ? 1.765 4.993 -13.341 1.00 96.44 91 GLU A CA 1
ATOM 721 C C . GLU A 1 91 ? 1.350 3.966 -12.280 1.00 96.44 91 GLU A C 1
ATOM 723 O O . GLU A 1 91 ? 0.559 4.285 -11.392 1.00 96.44 91 GLU A O 1
ATOM 728 N N . ALA A 1 92 ? 1.981 2.788 -12.280 1.00 96.56 92 ALA A N 1
ATOM 729 C CA . ALA A 1 92 ? 1.737 1.759 -11.273 1.00 96.56 92 ALA A CA 1
ATOM 730 C C . ALA A 1 92 ? 2.050 2.238 -9.840 1.00 96.56 92 ALA A C 1
ATOM 732 O O . ALA A 1 92 ? 1.332 1.884 -8.902 1.00 96.56 92 ALA A O 1
ATOM 733 N N . LEU A 1 93 ? 3.092 3.059 -9.644 1.00 96.12 93 LEU A N 1
ATOM 734 C CA . LEU A 1 93 ? 3.382 3.681 -8.343 1.00 96.12 93 LEU A CA 1
ATOM 735 C C . LEU A 1 93 ? 2.267 4.631 -7.902 1.00 96.12 93 LEU A C 1
ATOM 737 O O . LEU A 1 93 ? 1.839 4.560 -6.751 1.00 96.12 93 LEU A O 1
ATOM 741 N N . ASN A 1 94 ? 1.775 5.478 -8.807 1.00 96.00 94 ASN A N 1
ATOM 742 C CA . ASN A 1 94 ? 0.696 6.417 -8.508 1.00 96.00 94 ASN A CA 1
ATOM 743 C C . ASN A 1 94 ? -0.599 5.688 -8.121 1.00 96.00 94 ASN A C 1
ATOM 745 O O . ASN A 1 94 ? -1.241 6.059 -7.138 1.00 96.00 94 ASN A O 1
ATOM 749 N N . GLU A 1 95 ? -0.965 4.632 -8.851 1.00 96.50 95 GLU A N 1
ATOM 750 C CA . GLU A 1 95 ? -2.118 3.782 -8.519 1.00 96.50 95 GLU A CA 1
ATOM 751 C C . GLU A 1 95 ? -1.940 3.103 -7.156 1.00 96.50 95 GLU A C 1
ATOM 753 O O . GLU A 1 95 ? -2.841 3.126 -6.314 1.00 96.50 95 GLU A O 1
ATOM 758 N N . THR A 1 96 ? -0.743 2.569 -6.899 1.00 96.81 96 THR A N 1
ATOM 759 C CA . THR A 1 96 ? -0.403 1.941 -5.615 1.00 96.81 96 THR A CA 1
ATOM 760 C C . THR A 1 96 ? -0.509 2.942 -4.459 1.00 96.81 96 THR A C 1
ATOM 762 O O . THR A 1 96 ? -1.008 2.603 -3.386 1.00 96.81 96 THR A O 1
ATOM 765 N N . ASP A 1 97 ? -0.095 4.194 -4.660 1.00 96.62 97 ASP A N 1
ATOM 766 C CA . ASP A 1 97 ? -0.210 5.250 -3.651 1.00 96.62 97 ASP A CA 1
ATOM 767 C C . ASP A 1 97 ? -1.657 5.652 -3.364 1.00 96.62 97 ASP A C 1
ATOM 769 O O . ASP A 1 97 ? -2.021 5.888 -2.205 1.00 96.62 97 ASP A O 1
ATOM 773 N N . GLN A 1 98 ? -2.508 5.680 -4.389 1.00 96.75 98 GLN A N 1
ATOM 774 C CA . GLN A 1 98 ? -3.943 5.877 -4.203 1.00 96.75 98 GLN A CA 1
ATOM 775 C C . GLN A 1 98 ? -4.558 4.729 -3.392 1.00 96.75 98 GLN A C 1
ATOM 777 O O . GLN A 1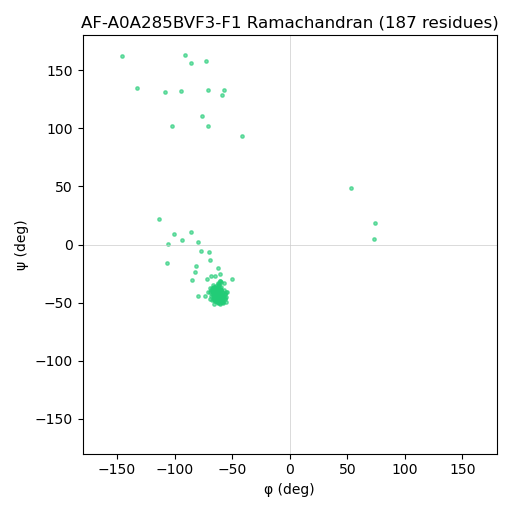 98 ? -5.283 4.989 -2.427 1.00 96.75 98 GLN A O 1
ATOM 782 N N . GLU A 1 99 ? -4.215 3.477 -3.711 1.00 97.31 99 GLU A N 1
ATOM 783 C CA . GLU A 1 99 ? -4.694 2.312 -2.962 1.00 97.31 99 GLU A CA 1
ATOM 784 C C . GLU A 1 99 ? -4.228 2.344 -1.497 1.00 97.31 99 GLU A C 1
ATOM 786 O O . GLU A 1 99 ? -5.033 2.127 -0.589 1.00 97.31 99 GLU A O 1
ATOM 791 N N . ILE A 1 100 ? -2.962 2.687 -1.233 1.00 96.94 100 ILE A N 1
ATOM 792 C CA . ILE A 1 100 ? -2.432 2.834 0.134 1.00 96.94 100 ILE A CA 1
ATOM 793 C C . ILE A 1 100 ? -3.223 3.879 0.920 1.00 96.94 100 ILE A C 1
ATOM 795 O O . ILE A 1 100 ? -3.567 3.653 2.083 1.00 96.94 100 ILE A O 1
ATOM 799 N N . ASN A 1 101 ? -3.509 5.031 0.312 1.00 96.25 101 ASN A N 1
ATOM 800 C CA . ASN A 1 101 ? -4.251 6.096 0.978 1.00 96.25 101 ASN A CA 1
ATOM 801 C C . ASN A 1 101 ? -5.680 5.664 1.315 1.00 96.25 101 ASN A C 1
ATOM 803 O O . ASN A 1 101 ? -6.139 5.921 2.432 1.00 96.25 101 ASN A O 1
ATOM 807 N N . GLN A 1 102 ? -6.348 4.954 0.403 1.00 96.44 102 GLN A N 1
ATOM 808 C CA . GLN A 1 102 ? -7.671 4.396 0.663 1.00 96.44 102 GLN A CA 1
ATOM 809 C C . GLN A 1 102 ? -7.626 3.369 1.801 1.00 96.44 102 GLN A C 1
ATOM 811 O O . GLN A 1 102 ? -8.364 3.497 2.776 1.00 96.44 102 GLN A O 1
ATOM 816 N N . LEU A 1 103 ? -6.689 2.417 1.752 1.00 95.44 103 LEU A N 1
ATOM 817 C CA . LEU A 1 103 ? -6.547 1.384 2.780 1.00 95.44 103 LEU A CA 1
ATOM 818 C C . LEU A 1 103 ? -6.213 1.959 4.162 1.00 95.44 103 LEU A C 1
ATOM 820 O O . LEU A 1 103 ? -6.678 1.433 5.175 1.00 95.44 103 LEU A O 1
ATOM 824 N N . LYS A 1 104 ? -5.458 3.063 4.240 1.00 94.25 104 LYS A N 1
ATOM 825 C CA . LYS A 1 104 ? -5.228 3.787 5.503 1.00 94.25 104 LYS A CA 1
ATOM 826 C C . LYS A 1 104 ? -6.526 4.352 6.082 1.00 94.25 104 LYS A C 1
ATOM 828 O O . LYS A 1 104 ? -6.754 4.231 7.289 1.00 94.25 104 LYS A O 1
ATOM 833 N N . GLN A 1 105 ? -7.381 4.944 5.247 1.00 94.88 105 GLN A N 1
ATOM 834 C CA . GLN A 1 105 ? -8.685 5.438 5.698 1.00 94.88 105 GLN A CA 1
ATOM 835 C C . GLN A 1 105 ? -9.602 4.289 6.113 1.00 94.88 105 GLN A C 1
ATOM 837 O O . GLN A 1 105 ? -10.181 4.334 7.200 1.00 94.88 105 GLN A O 1
ATOM 842 N N . ASP A 1 106 ? -9.653 3.224 5.317 1.00 93.12 106 ASP A N 1
ATOM 843 C CA . ASP A 1 106 ? -10.453 2.036 5.615 1.00 93.12 106 ASP A CA 1
ATOM 844 C C . ASP A 1 106 ? -10.014 1.386 6.931 1.00 93.12 106 ASP A C 1
ATOM 846 O O . ASP A 1 106 ? -10.853 1.009 7.747 1.00 93.12 106 ASP A O 1
ATOM 850 N N . THR A 1 107 ? -8.705 1.341 7.205 1.00 91.25 107 THR A N 1
ATOM 851 C CA . THR A 1 107 ? -8.155 0.844 8.478 1.00 91.25 107 THR A CA 1
ATOM 852 C C . THR A 1 107 ? -8.660 1.672 9.662 1.00 91.25 107 THR A C 1
ATOM 854 O O . THR A 1 107 ? -9.090 1.119 10.679 1.00 91.25 107 THR A O 1
ATOM 857 N N . LYS A 1 108 ? -8.653 3.006 9.537 1.00 91.44 108 LYS A N 1
ATOM 858 C CA . LYS A 1 108 ? -9.146 3.921 10.578 1.00 91.44 108 LYS A CA 1
ATOM 859 C C . LYS A 1 108 ? -10.644 3.732 10.828 1.00 91.44 108 LYS A C 1
ATOM 861 O O . LYS A 1 108 ? -11.071 3.656 11.983 1.00 91.44 108 LYS A O 1
ATOM 866 N N . VAL A 1 109 ? -11.430 3.634 9.757 1.00 92.00 109 VAL A N 1
ATOM 867 C CA . VAL A 1 109 ? -12.882 3.419 9.822 1.00 92.00 109 VAL A CA 1
ATOM 868 C C . VAL A 1 109 ? -13.197 2.061 10.449 1.00 92.00 109 VAL A C 1
ATOM 870 O O . VAL A 1 109 ? -13.965 2.002 11.409 1.00 92.00 109 VAL A O 1
ATOM 873 N N . ALA A 1 110 ? -12.547 0.991 9.987 1.00 90.81 110 ALA A N 1
ATOM 874 C CA . ALA A 1 110 ? -12.745 -0.360 10.499 1.00 90.81 110 ALA A CA 1
ATOM 875 C C . ALA A 1 110 ? -12.393 -0.469 11.989 1.00 90.81 110 ALA A C 1
ATOM 877 O O . ALA A 1 110 ? -13.158 -1.059 12.755 1.00 90.81 110 ALA A O 1
ATOM 878 N N . ARG A 1 111 ? -11.289 0.156 12.431 1.00 91.12 111 ARG A N 1
ATOM 879 C CA . ARG A 1 111 ? -10.920 0.219 13.856 1.00 91.12 111 ARG A CA 1
ATOM 880 C C . ARG A 1 111 ? -12.008 0.902 14.681 1.00 91.12 111 ARG A C 1
ATOM 882 O O . ARG A 1 111 ? -12.435 0.366 15.699 1.00 91.12 111 ARG A O 1
ATOM 889 N N . SER A 1 112 ? -12.476 2.070 14.238 1.00 91.38 112 SER A N 1
ATOM 890 C CA . SER A 1 112 ? -13.527 2.818 14.936 1.00 91.38 112 SER A CA 1
ATOM 891 C C . SER A 1 112 ? -14.822 2.009 15.049 1.00 91.38 112 SER A C 1
ATOM 893 O O . SER A 1 112 ? -15.365 1.851 16.146 1.00 91.38 112 SER A O 1
ATOM 895 N N . GLN A 1 113 ? -15.277 1.431 13.936 1.00 91.19 113 GLN A N 1
ATOM 896 C CA . GLN A 1 113 ? -16.489 0.617 13.885 1.00 91.19 113 GLN A CA 1
ATOM 897 C C . GLN A 1 113 ? -16.383 -0.628 14.764 1.00 91.19 113 GLN A C 1
ATOM 899 O O . GLN A 1 113 ? -17.351 -0.978 15.439 1.00 91.19 113 GLN A O 1
ATOM 904 N N . TYR A 1 114 ? -15.216 -1.274 14.802 1.00 90.44 114 TYR A N 1
ATOM 905 C CA . TYR A 1 114 ? -14.972 -2.399 15.694 1.00 90.44 114 TYR A CA 1
ATOM 906 C C . TYR A 1 114 ? -15.078 -1.994 17.171 1.00 90.44 114 TYR A C 1
ATOM 908 O O . TYR A 1 114 ? -15.813 -2.631 17.927 1.00 90.44 114 TYR A O 1
ATOM 916 N N . CYS A 1 115 ? -14.400 -0.916 17.584 1.00 91.38 115 CYS A N 1
ATOM 917 C CA . CYS A 1 115 ? -14.438 -0.443 18.970 1.00 91.38 115 CYS A CA 1
ATOM 918 C C . CYS A 1 115 ? -15.865 -0.090 19.411 1.00 91.38 115 CYS A C 1
ATOM 920 O O . CYS A 1 115 ? -16.293 -0.491 20.494 1.00 91.38 115 CYS A O 1
ATOM 922 N N . ILE A 1 116 ? -16.619 0.610 18.556 1.00 92.06 116 ILE A N 1
ATOM 923 C CA . ILE A 1 116 ? -18.024 0.952 18.814 1.00 92.06 116 ILE A CA 1
ATOM 924 C C . ILE A 1 116 ? -18.870 -0.317 18.938 1.00 92.06 116 ILE A C 1
ATOM 926 O O . ILE A 1 116 ? -19.583 -0.481 19.925 1.00 92.06 116 ILE A O 1
ATOM 930 N N . ALA A 1 117 ? -18.751 -1.248 17.989 1.00 91.38 117 ALA A N 1
ATOM 931 C CA . ALA A 1 117 ? -19.516 -2.490 18.016 1.00 91.38 117 ALA A CA 1
ATOM 932 C C . ALA A 1 117 ? -19.219 -3.326 19.269 1.00 91.38 117 ALA A C 1
ATOM 934 O O . ALA A 1 117 ? -20.140 -3.896 19.857 1.00 91.38 117 ALA A O 1
ATOM 935 N N . ARG A 1 118 ? -17.953 -3.378 19.708 1.00 92.44 118 ARG A N 1
ATOM 936 C CA . ARG A 1 118 ? -17.562 -4.104 20.920 1.00 92.44 118 ARG A CA 1
ATOM 937 C C . ARG A 1 118 ? -18.109 -3.440 22.180 1.00 92.44 118 ARG A C 1
ATOM 939 O O . ARG A 1 118 ? -18.668 -4.143 23.018 1.00 92.44 118 ARG A O 1
ATOM 946 N N . ARG A 1 119 ? -18.014 -2.110 22.291 1.00 94.12 119 ARG A N 1
ATOM 947 C CA . ARG A 1 119 ? -18.640 -1.343 23.380 1.00 94.12 119 ARG A CA 1
ATOM 948 C C . ARG A 1 119 ? -20.141 -1.622 23.449 1.00 94.12 119 ARG A C 1
ATOM 950 O O . ARG A 1 119 ? -20.653 -1.951 24.511 1.00 94.12 119 ARG A O 1
ATOM 957 N N . ASP A 1 120 ? -20.832 -1.541 22.317 1.00 94.75 120 ASP A N 1
ATOM 958 C CA . ASP A 1 120 ? -22.285 -1.720 22.257 1.00 94.75 120 ASP A CA 1
ATOM 959 C C . ASP A 1 120 ? -22.713 -3.165 22.547 1.00 94.75 120 ASP A C 1
ATOM 961 O O . ASP A 1 120 ? -23.828 -3.399 23.016 1.00 94.75 120 ASP A O 1
ATOM 965 N N . ALA A 1 121 ? -21.851 -4.147 22.266 1.00 94.06 121 ALA A N 1
ATOM 966 C CA . ALA A 1 121 ? -22.060 -5.530 22.682 1.00 94.06 121 ALA A CA 1
ATOM 967 C C . ALA A 1 121 ? -21.955 -5.670 24.209 1.00 94.06 121 ALA A C 1
ATOM 969 O O . ALA A 1 121 ? -22.869 -6.209 24.824 1.00 94.06 121 ALA A O 1
ATOM 970 N N . ILE A 1 122 ? -20.917 -5.095 24.828 1.00 94.94 122 ILE A N 1
ATOM 971 C CA . ILE A 1 122 ? -20.744 -5.100 26.291 1.00 94.94 122 ILE A CA 1
ATOM 972 C C . ILE A 1 122 ? -21.902 -4.363 26.977 1.00 94.94 122 ILE A C 1
ATOM 974 O O . ILE A 1 122 ? -22.453 -4.845 27.962 1.00 94.94 122 ILE A O 1
ATOM 978 N N . PHE A 1 123 ? -22.339 -3.223 26.439 1.00 94.50 123 PHE A N 1
ATOM 979 C CA . PHE A 1 123 ? -23.506 -2.512 26.968 1.00 94.50 123 PHE A CA 1
ATOM 980 C C . PHE A 1 123 ? -24.771 -3.367 26.912 1.00 94.50 123 PHE A C 1
ATOM 982 O O . PHE A 1 123 ? -25.536 -3.380 27.874 1.00 94.50 123 PHE A O 1
ATOM 989 N N . ARG A 1 124 ? -24.973 -4.127 25.832 1.00 95.62 124 ARG A N 1
ATOM 990 C CA . ARG A 1 124 ? -26.078 -5.089 25.743 1.00 95.62 124 ARG A CA 1
ATOM 991 C C . ARG A 1 124 ? -25.940 -6.231 26.748 1.00 95.62 124 ARG A C 1
ATOM 993 O O . ARG A 1 124 ? -26.955 -6.655 27.290 1.00 95.62 124 ARG A O 1
ATOM 1000 N N . GLU A 1 125 ? -24.733 -6.722 27.013 1.00 95.81 125 GLU A N 1
ATOM 1001 C CA . GLU A 1 125 ? -24.492 -7.729 28.055 1.00 95.81 125 GLU A CA 1
ATOM 1002 C C . GLU A 1 125 ? -24.890 -7.185 29.439 1.00 95.81 125 GLU A C 1
ATOM 1004 O O . GLU A 1 125 ? -25.682 -7.818 30.133 1.00 95.81 125 GLU A O 1
ATOM 1009 N N . ILE A 1 126 ? -24.450 -5.968 29.786 1.00 92.06 126 ILE A N 1
ATOM 1010 C CA . ILE A 1 126 ? -24.793 -5.295 31.053 1.00 92.06 126 ILE A CA 1
ATOM 1011 C C . ILE A 1 126 ? -26.306 -5.058 31.168 1.00 92.06 126 ILE A C 1
ATOM 1013 O O . ILE A 1 126 ? -26.905 -5.354 32.200 1.00 92.06 126 ILE A O 1
ATOM 1017 N N . GLN A 1 127 ? -26.950 -4.553 30.111 1.00 90.25 127 GLN A N 1
ATOM 1018 C CA . GLN A 1 127 ? -28.399 -4.302 30.093 1.00 90.25 127 GLN A CA 1
ATOM 1019 C C . GLN A 1 127 ? -29.226 -5.575 30.311 1.00 90.25 127 GLN A C 1
ATOM 1021 O O . GLN A 1 127 ? -30.316 -5.514 30.883 1.00 90.25 127 GLN A O 1
ATOM 1026 N N . ASN A 1 128 ? -28.716 -6.720 29.856 1.00 93.94 128 ASN A N 1
ATOM 1027 C CA . ASN A 1 128 ? -29.382 -8.011 29.978 1.00 93.94 128 ASN A CA 1
ATOM 1028 C C . ASN A 1 128 ? -28.958 -8.800 31.232 1.00 93.94 128 ASN A C 1
ATOM 1030 O O . ASN A 1 128 ? -29.436 -9.922 31.430 1.00 93.94 128 ASN A O 1
ATOM 1034 N N . ASP A 1 129 ? -28.115 -8.233 32.104 1.00 95.56 129 ASP A N 1
ATOM 1035 C CA . ASP A 1 129 ? -27.707 -8.874 33.353 1.00 95.56 129 ASP A CA 1
ATOM 1036 C C . ASP A 1 129 ? -28.876 -8.911 34.353 1.00 95.56 129 ASP A C 1
ATOM 1038 O O . ASP A 1 129 ? -29.223 -7.938 35.034 1.00 95.56 129 ASP A O 1
ATOM 1042 N N . LYS A 1 130 ? -29.490 -10.095 34.463 1.00 95.12 130 LYS A N 1
ATOM 1043 C CA . LYS A 1 130 ? -30.615 -10.351 35.371 1.00 95.12 130 LYS A CA 1
ATOM 1044 C C . LYS A 1 130 ? -30.239 -10.170 36.843 1.00 95.12 130 LYS A C 1
ATOM 1046 O O . LYS A 1 130 ? -31.083 -9.738 37.628 1.00 95.12 130 LYS A O 1
ATOM 1051 N N . LYS A 1 131 ? -29.003 -10.501 37.230 1.00 95.06 131 LYS A N 1
ATOM 1052 C CA . LYS A 1 131 ? -28.541 -10.422 38.621 1.00 95.06 131 LYS A CA 1
ATOM 1053 C C . LYS A 1 131 ? -28.324 -8.969 39.024 1.00 95.06 131 LYS A C 1
ATOM 1055 O O . LYS A 1 131 ? -28.782 -8.574 40.096 1.00 95.06 131 LYS A O 1
ATOM 1060 N N . LEU A 1 132 ? -27.694 -8.176 38.155 1.00 91.56 132 LEU A N 1
ATOM 1061 C CA . LEU A 1 132 ? -27.557 -6.732 38.340 1.00 91.56 132 LEU A CA 1
ATOM 1062 C C . LEU A 1 132 ? -28.935 -6.073 38.465 1.00 91.56 132 LEU A C 1
ATOM 1064 O O . LEU A 1 132 ? -29.195 -5.377 39.445 1.00 91.56 132 LEU A O 1
ATOM 1068 N N . LYS A 1 133 ? -29.849 -6.365 37.529 1.00 91.38 133 LYS A N 1
ATOM 1069 C CA . LYS A 1 133 ? -31.219 -5.837 37.555 1.00 91.38 133 LYS A CA 1
ATOM 1070 C C . LYS A 1 133 ? -31.950 -6.178 38.856 1.00 91.38 133 LYS A C 1
ATOM 1072 O O . LYS A 1 133 ? -32.565 -5.297 39.445 1.00 91.38 133 LYS A O 1
ATOM 1077 N N . SER A 1 134 ? -31.874 -7.430 39.315 1.00 93.69 134 SER A N 1
ATOM 1078 C CA . SER A 1 134 ? -32.531 -7.862 40.555 1.00 93.69 134 SER A CA 1
ATOM 1079 C C . SER A 1 134 ? -32.025 -7.094 41.778 1.00 93.69 134 SER A C 1
ATOM 1081 O O . SER A 1 134 ? -32.835 -6.633 42.575 1.00 93.69 134 SER A O 1
ATOM 1083 N N . LYS A 1 135 ? -30.704 -6.916 41.909 1.00 92.88 135 LYS A N 1
ATOM 1084 C CA . LYS A 1 135 ? -30.108 -6.174 43.032 1.00 92.88 135 LYS A CA 1
ATOM 1085 C C . LYS A 1 135 ? -30.463 -4.688 43.012 1.00 92.88 135 LYS A C 1
ATOM 1087 O O . LYS A 1 135 ? -30.748 -4.118 44.058 1.00 92.88 135 LYS A O 1
ATOM 1092 N N . LEU A 1 136 ? -30.466 -4.069 41.829 1.00 90.06 136 LEU A N 1
ATOM 1093 C CA . LEU A 1 136 ? -30.882 -2.673 41.680 1.00 90.06 136 LEU A CA 1
ATOM 1094 C C . LEU A 1 136 ? -32.349 -2.483 42.080 1.00 90.06 136 LEU A C 1
ATOM 1096 O O . LEU A 1 136 ? -32.663 -1.532 42.786 1.00 90.06 136 LEU A O 1
ATOM 1100 N N . LEU A 1 137 ? -33.236 -3.398 41.676 1.00 89.88 137 LEU A N 1
ATOM 1101 C CA . LEU A 1 137 ? -34.648 -3.352 42.067 1.00 89.88 137 LEU A CA 1
ATOM 1102 C C . LEU A 1 137 ? -34.836 -3.491 43.583 1.00 89.88 137 LEU A C 1
ATOM 1104 O O . LEU A 1 137 ? -35.645 -2.766 44.152 1.00 89.88 137 LEU A O 1
ATOM 1108 N N . GLU A 1 138 ? -34.085 -4.379 44.236 1.00 90.88 138 GLU A N 1
ATOM 1109 C CA . GLU A 1 138 ? -34.123 -4.544 45.694 1.00 90.88 138 GLU A CA 1
ATOM 1110 C C . GLU A 1 138 ? -33.648 -3.278 46.427 1.00 90.88 138 GLU A C 1
ATOM 1112 O O . GLU A 1 138 ? -34.316 -2.813 47.351 1.00 90.88 138 GLU A O 1
ATOM 1117 N N . ALA A 1 139 ? -32.552 -2.662 45.968 1.00 89.25 139 ALA A N 1
ATOM 1118 C CA . ALA A 1 139 ? -32.044 -1.408 46.528 1.00 89.25 139 ALA A CA 1
ATOM 1119 C C . ALA A 1 139 ? -33.036 -0.243 46.354 1.00 89.25 139 ALA A C 1
ATOM 1121 O O . ALA A 1 139 ? -33.268 0.518 47.295 1.00 89.25 139 ALA A O 1
ATOM 1122 N N . ILE A 1 140 ? -33.663 -0.132 45.177 1.00 86.25 140 ILE A N 1
ATOM 1123 C CA . ILE A 1 140 ? -34.710 0.865 44.912 1.00 86.25 140 ILE A CA 1
ATOM 1124 C C . ILE A 1 140 ? -35.907 0.629 45.829 1.00 86.25 140 ILE A C 1
ATOM 1126 O O . ILE A 1 140 ? -36.387 1.573 46.448 1.00 86.25 140 ILE A O 1
ATOM 1130 N N . ALA A 1 141 ? -36.367 -0.619 45.958 1.00 86.62 141 ALA A N 1
ATOM 1131 C CA . ALA A 1 141 ? -37.490 -0.952 46.825 1.00 86.62 141 ALA A CA 1
ATOM 1132 C C . ALA A 1 141 ? -37.211 -0.547 48.279 1.00 86.62 141 ALA A C 1
ATOM 1134 O O . ALA A 1 141 ? -38.047 0.123 48.883 1.00 86.62 141 ALA A O 1
ATOM 1135 N N . ALA A 1 142 ? -36.026 -0.877 48.808 1.00 86.81 142 ALA A N 1
ATOM 1136 C CA . ALA A 1 142 ? -35.608 -0.496 50.157 1.00 86.81 142 ALA A CA 1
ATOM 1137 C C . ALA A 1 142 ? -35.571 1.029 50.355 1.00 86.81 142 ALA A C 1
ATOM 1139 O O . ALA A 1 142 ? -35.984 1.527 51.401 1.00 86.81 142 ALA A O 1
ATOM 1140 N N . PHE A 1 143 ? -35.127 1.780 49.344 1.00 83.56 143 PHE A N 1
ATOM 1141 C CA . PHE A 1 143 ? -35.126 3.240 49.378 1.00 83.56 143 PHE A CA 1
ATOM 1142 C C . PHE A 1 143 ? -36.543 3.828 49.336 1.00 83.56 143 PHE A C 1
ATOM 1144 O O . PHE A 1 143 ? -36.871 4.689 50.150 1.00 83.56 143 PHE A O 1
ATOM 1151 N N . SER A 1 144 ? -37.405 3.343 48.438 1.00 79.75 144 SER A N 1
ATOM 1152 C CA . SER A 1 144 ? -38.764 3.867 48.257 1.00 79.75 144 SER A CA 1
ATOM 1153 C C . SER A 1 144 ? -39.668 3.657 49.475 1.00 79.75 144 SER A C 1
ATOM 1155 O O . SER A 1 144 ? -40.593 4.439 49.674 1.00 79.75 144 SER A O 1
ATOM 1157 N N . VAL A 1 145 ? -39.418 2.627 50.291 1.00 81.25 145 VAL A N 1
ATOM 1158 C CA . VAL A 1 145 ? -40.220 2.320 51.491 1.00 81.25 145 VAL A CA 1
ATOM 1159 C C . VAL A 1 145 ? -39.575 2.795 52.800 1.00 81.25 145 VAL A C 1
ATOM 1161 O O . VAL A 1 145 ? -40.085 2.480 53.872 1.00 81.25 145 VAL A O 1
ATOM 1164 N N . ASN A 1 146 ? -38.483 3.572 52.746 1.00 75.62 146 ASN A N 1
ATOM 1165 C CA . ASN A 1 146 ? -37.735 3.995 53.942 1.00 75.62 146 ASN A CA 1
ATOM 1166 C C . ASN A 1 146 ? -38.469 5.017 54.839 1.00 75.62 146 ASN A C 1
ATOM 1168 O O . ASN A 1 146 ? -37.974 5.362 55.910 1.00 75.62 146 ASN A O 1
ATOM 1172 N N . GLY A 1 147 ? -39.631 5.522 54.407 1.00 68.06 147 GLY A N 1
ATOM 1173 C CA . GLY A 1 147 ? -40.492 6.413 55.190 1.00 68.06 147 GLY A CA 1
ATOM 1174 C C . GLY A 1 147 ? -39.989 7.854 55.362 1.00 68.06 147 GLY A C 1
ATOM 1175 O O . GLY A 1 147 ? -40.622 8.618 56.086 1.00 68.06 147 GLY A O 1
ATOM 1176 N N . HIS A 1 148 ? -38.877 8.250 54.734 1.00 64.25 148 HIS A N 1
ATOM 1177 C CA . HIS A 1 148 ? -38.305 9.604 54.829 1.00 64.25 148 HIS A CA 1
ATOM 1178 C C . HIS A 1 148 ? -38.506 10.460 53.570 1.00 64.25 148 HIS A C 1
ATOM 1180 O O . HIS A 1 148 ? -38.349 11.678 53.637 1.00 64.25 148 HIS A O 1
ATOM 1186 N N . ILE A 1 149 ? -38.864 9.862 52.430 1.00 59.66 149 ILE A N 1
ATOM 1187 C CA . ILE A 1 149 ? -39.010 10.558 51.141 1.00 59.66 149 ILE A CA 1
ATOM 1188 C C . ILE A 1 149 ? -40.348 10.138 50.506 1.00 59.66 149 ILE A C 1
ATOM 1190 O O . ILE A 1 149 ? -40.665 8.947 50.526 1.00 59.66 149 ILE A O 1
ATOM 1194 N N . PRO A 1 150 ? -41.164 11.065 49.957 1.00 55.53 150 PRO A N 1
ATOM 1195 C CA . PRO A 1 150 ? -42.380 10.694 49.234 1.00 55.53 150 PRO A CA 1
ATOM 1196 C C . PRO A 1 150 ? -42.031 9.750 48.079 1.00 55.53 150 PRO A C 1
ATOM 1198 O O . PRO A 1 150 ? -41.082 10.015 47.346 1.00 55.53 150 PRO A O 1
ATOM 1201 N N . TYR A 1 151 ? -42.789 8.654 47.948 1.00 53.91 151 TYR A N 1
ATOM 1202 C CA . TYR A 1 151 ? -42.600 7.572 46.974 1.00 53.91 151 TYR A CA 1
ATOM 1203 C C . TYR A 1 151 ? -42.217 8.085 45.577 1.00 53.91 151 TYR A C 1
ATOM 1205 O O . TYR A 1 151 ? -43.073 8.381 44.747 1.00 53.91 151 TYR A O 1
ATOM 1213 N N . SER A 1 152 ? -40.918 8.153 45.299 1.00 58.06 152 SER A N 1
ATOM 1214 C CA . SER A 1 152 ? -40.394 8.279 43.948 1.00 58.06 152 SER A CA 1
ATOM 1215 C C . SER A 1 152 ? -39.902 6.899 43.547 1.00 58.06 152 SER A C 1
ATOM 1217 O O . SER A 1 152 ? -38.864 6.428 44.010 1.00 58.06 152 SER A O 1
ATOM 1219 N N . SER A 1 153 ? -40.706 6.217 42.737 1.00 63.62 153 SER A N 1
ATOM 1220 C CA . SER A 1 153 ? -40.382 4.929 42.116 1.00 63.62 153 SER A CA 1
ATOM 1221 C C . SER A 1 153 ? -39.607 5.098 40.803 1.00 63.62 153 SER A C 1
ATOM 1223 O O . SER A 1 153 ? -39.450 4.140 40.044 1.00 63.62 153 SER A O 1
ATOM 1225 N N . ASP A 1 154 ? -39.132 6.314 40.509 1.00 80.12 154 ASP A N 1
ATOM 1226 C CA . ASP A 1 154 ? -38.438 6.605 39.263 1.00 80.12 154 ASP A CA 1
ATOM 1227 C C . ASP A 1 154 ? -37.001 6.063 39.279 1.00 80.12 154 ASP A C 1
ATOM 1229 O O . ASP A 1 154 ? -36.111 6.571 39.967 1.00 80.12 154 ASP A O 1
ATOM 1233 N N . PHE A 1 155 ? -36.771 5.035 38.460 1.00 80.81 155 PHE A N 1
ATOM 1234 C CA . PHE A 1 155 ? -35.474 4.379 38.303 1.00 80.81 155 PHE A CA 1
ATOM 1235 C C . PHE A 1 155 ? -34.375 5.371 37.897 1.00 80.81 155 PHE A C 1
ATOM 1237 O O . PHE A 1 155 ? -33.270 5.330 38.433 1.00 80.81 155 PHE A O 1
ATOM 12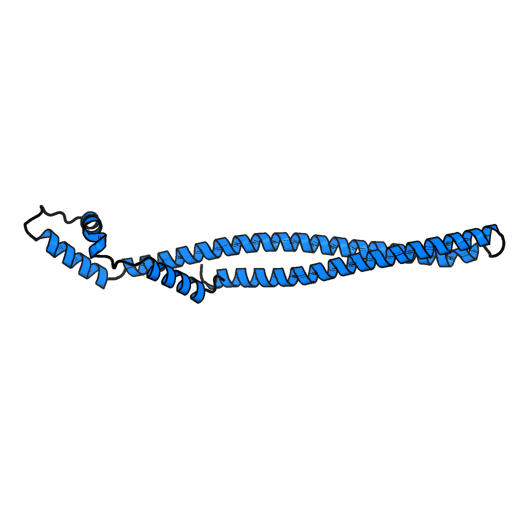44 N N . SER A 1 156 ? -34.660 6.288 36.967 1.00 82.75 156 SER A N 1
ATOM 1245 C CA . SER A 1 156 ? -33.655 7.232 36.466 1.00 82.75 156 SER A CA 1
ATOM 1246 C C . SER A 1 156 ? -33.180 8.211 37.537 1.00 82.75 156 SER A C 1
ATOM 1248 O O . SER A 1 156 ? -31.986 8.506 37.603 1.00 82.75 156 SER A O 1
ATOM 1250 N N . THR A 1 157 ? -34.086 8.695 38.383 1.00 82.00 157 THR A N 1
ATOM 1251 C CA . THR A 1 157 ? -33.756 9.579 39.504 1.00 82.00 157 THR A CA 1
ATOM 1252 C C . THR A 1 157 ? -32.906 8.849 40.541 1.00 82.00 157 THR A C 1
ATOM 1254 O O . THR A 1 157 ? -31.870 9.381 40.939 1.00 82.00 157 THR A O 1
ATOM 1257 N N . PHE A 1 158 ? -33.264 7.609 40.901 1.00 84.50 158 PHE A N 1
ATOM 1258 C CA . PHE A 1 158 ? -32.472 6.797 41.831 1.00 84.50 158 PHE A CA 1
ATOM 1259 C C . PHE A 1 158 ? -31.042 6.564 41.322 1.00 84.50 158 PHE A C 1
ATOM 1261 O O . PHE A 1 158 ? -30.079 6.826 42.039 1.00 84.50 158 PHE A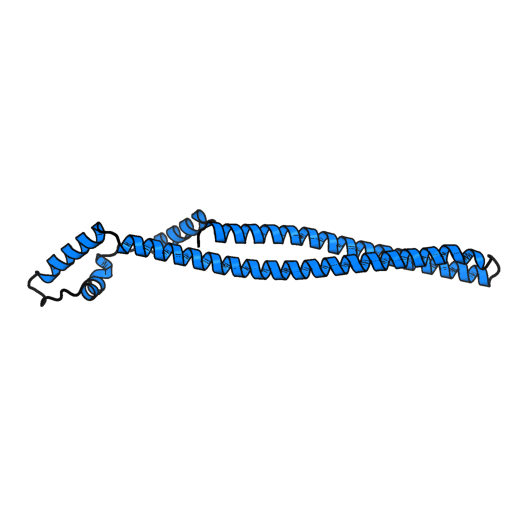 O 1
ATOM 1268 N N . ILE A 1 159 ? -30.887 6.141 40.060 1.00 86.69 159 ILE A N 1
ATOM 1269 C CA . ILE A 1 159 ? -29.558 5.914 39.474 1.00 86.69 159 ILE A CA 1
ATOM 1270 C C . ILE A 1 159 ? -28.733 7.204 39.437 1.00 86.69 159 ILE A C 1
ATOM 1272 O O . ILE A 1 159 ? -27.546 7.159 39.732 1.00 86.69 159 ILE A O 1
ATOM 1276 N N . LYS A 1 160 ? -29.327 8.357 39.100 1.00 85.06 160 LYS A N 1
ATOM 1277 C CA . LYS A 1 160 ? -28.599 9.639 39.105 1.00 85.06 160 LYS A CA 1
ATOM 1278 C C . LYS A 1 160 ? -28.132 10.031 40.503 1.00 85.06 160 LYS A C 1
ATOM 1280 O O . LYS A 1 160 ? -27.019 10.525 40.637 1.00 85.06 160 LYS A O 1
ATOM 1285 N N . GLN A 1 161 ? -28.975 9.821 41.512 1.00 85.38 161 GLN A N 1
ATOM 1286 C CA . GLN A 1 161 ? -28.678 10.192 42.893 1.00 85.38 161 GLN A CA 1
ATOM 1287 C C . GLN A 1 161 ? -27.570 9.329 43.504 1.00 85.38 161 GLN A C 1
ATOM 1289 O O . GLN A 1 161 ? -26.746 9.860 44.237 1.00 85.38 161 GLN A O 1
ATOM 1294 N N . PHE A 1 162 ? -27.541 8.033 43.180 1.00 86.81 162 PHE A N 1
ATOM 1295 C CA . PHE A 1 162 ? -26.614 7.061 43.770 1.00 86.81 162 PHE A CA 1
ATOM 1296 C C . PHE A 1 162 ? -25.599 6.505 42.763 1.00 86.81 162 PHE A C 1
ATOM 1298 O O . PHE A 1 162 ? -25.083 5.400 42.926 1.00 86.81 162 PHE A O 1
ATOM 1305 N N . CYS A 1 163 ? -25.340 7.226 41.669 1.00 82.75 163 CYS A N 1
ATOM 1306 C CA . CYS A 1 163 ? -24.515 6.730 40.563 1.00 82.75 163 CYS A CA 1
ATOM 1307 C C . CYS A 1 163 ? -23.124 6.287 41.046 1.00 82.75 163 CYS A C 1
ATOM 1309 O O . CYS A 1 163 ? -22.615 5.245 40.632 1.00 82.75 163 CYS A O 1
ATOM 1311 N N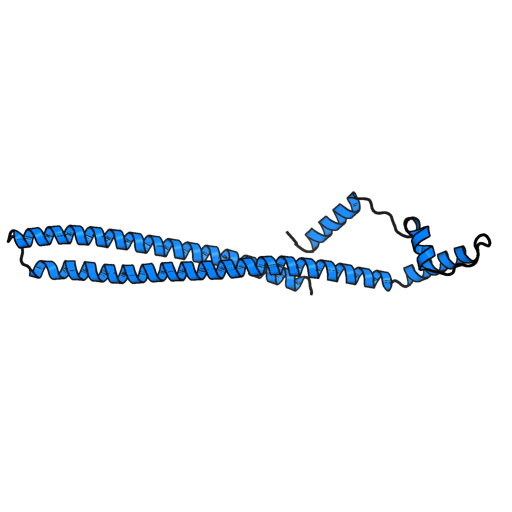 . THR A 1 164 ? -22.539 7.061 41.961 1.00 84.75 164 THR A N 1
ATOM 1312 C CA . THR A 1 164 ? -21.208 6.831 42.529 1.00 84.75 164 THR A CA 1
ATOM 1313 C C . THR A 1 164 ? -21.137 5.646 43.490 1.00 84.75 164 THR A C 1
ATOM 1315 O O . THR A 1 164 ? -20.096 5.000 43.584 1.00 84.75 164 THR A O 1
ATOM 1318 N N . GLU A 1 165 ? -22.233 5.343 44.180 1.00 87.19 165 GLU A N 1
ATOM 1319 C CA . GLU A 1 165 ? -22.373 4.228 45.116 1.00 87.19 165 GLU A CA 1
ATOM 1320 C C . GLU A 1 165 ? -22.749 2.926 44.400 1.00 87.19 165 GLU A C 1
ATOM 1322 O O . GLU A 1 165 ? -22.396 1.837 44.851 1.00 87.19 165 GLU A O 1
ATOM 1327 N N . ILE A 1 166 ? -23.472 3.034 43.283 1.00 84.25 166 ILE A N 1
ATOM 1328 C CA . ILE A 1 166 ? -23.926 1.898 42.477 1.00 84.25 166 ILE A CA 1
ATOM 1329 C C . ILE A 1 166 ? -22.808 1.376 41.577 1.00 84.25 166 ILE A C 1
ATOM 1331 O O . ILE A 1 166 ? -22.647 0.161 41.438 1.00 84.25 166 ILE A O 1
ATOM 1335 N N . LEU A 1 167 ? -22.074 2.277 40.919 1.00 83.31 167 LEU A N 1
ATOM 1336 C CA . LEU A 1 167 ? -21.029 1.901 39.976 1.00 83.31 167 LEU A CA 1
ATOM 1337 C C . LEU A 1 167 ? -19.668 1.859 40.679 1.00 83.31 167 LEU A C 1
ATOM 1339 O O . LEU A 1 167 ? -19.305 2.822 41.358 1.00 83.31 167 LEU A O 1
ATOM 1343 N N . PRO A 1 168 ? -18.883 0.781 40.493 1.00 84.19 168 PRO A N 1
ATOM 1344 C CA . PRO A 1 168 ? -17.520 0.749 40.993 1.00 84.19 168 PRO A CA 1
ATOM 1345 C C . PRO A 1 168 ? -16.728 1.899 40.369 1.00 84.19 168 PRO A C 1
ATOM 1347 O O . PRO A 1 168 ? -16.732 2.084 39.150 1.00 84.19 168 PRO A O 1
ATOM 1350 N N . GLN A 1 169 ? -16.067 2.681 41.218 1.00 87.00 169 GLN A N 1
ATOM 1351 C CA . GLN A 1 169 ? -15.198 3.758 40.764 1.00 87.00 169 GLN A CA 1
ATOM 1352 C C . GLN A 1 169 ? -13.948 3.154 40.126 1.00 87.00 169 GLN A C 1
ATOM 1354 O O . GLN A 1 169 ? -13.341 2.253 40.699 1.00 87.00 169 GLN A O 1
ATOM 1359 N N . ALA A 1 170 ? -13.575 3.660 38.953 1.00 88.88 170 ALA A N 1
ATOM 1360 C CA . ALA A 1 170 ? -12.330 3.306 38.288 1.00 88.88 170 ALA A CA 1
ATOM 1361 C C . ALA A 1 170 ? -11.369 4.493 38.361 1.00 88.88 170 ALA A C 1
ATOM 1363 O O . ALA A 1 170 ? -11.727 5.630 38.045 1.00 88.88 170 ALA A O 1
ATOM 1364 N N . THR A 1 171 ? -10.138 4.228 38.770 1.00 93.19 171 THR A N 1
ATOM 1365 C CA . THR A 1 171 ? -9.050 5.198 38.713 1.00 93.19 171 THR A CA 1
ATOM 1366 C C . THR A 1 171 ? -8.593 5.406 37.271 1.00 93.19 171 THR A C 1
ATOM 1368 O O . THR A 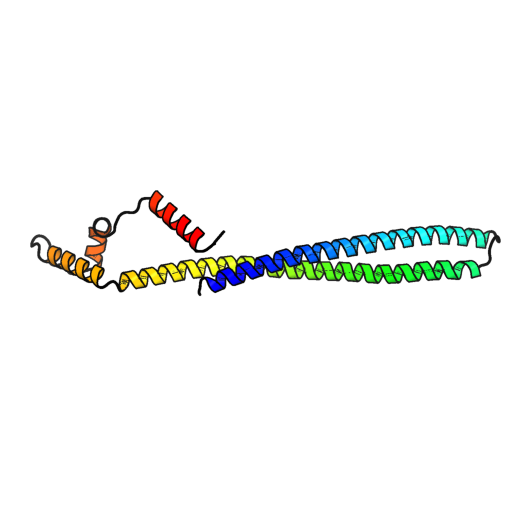1 171 ? -8.738 4.538 36.408 1.00 93.19 171 THR A O 1
ATOM 1371 N N . GLN A 1 172 ? -7.957 6.549 37.006 1.00 93.31 172 GLN A N 1
ATOM 1372 C CA . GLN A 1 172 ? -7.366 6.815 35.694 1.00 93.31 172 GLN A CA 1
ATOM 1373 C C . GLN A 1 172 ? -6.337 5.741 35.292 1.00 93.31 172 GLN A C 1
ATOM 1375 O O . GLN A 1 172 ? -6.225 5.413 34.110 1.00 93.31 172 GLN A O 1
ATOM 1380 N N . SER A 1 173 ? -5.617 5.171 36.266 1.00 95.81 173 SER A N 1
ATOM 1381 C CA . SER A 1 173 ? -4.635 4.105 36.033 1.00 95.81 173 SER A CA 1
ATOM 1382 C C . SER A 1 173 ? -5.301 2.824 35.537 1.00 95.81 173 SER A C 1
ATOM 1384 O O . SER A 1 173 ? -4.870 2.273 34.531 1.00 95.81 173 SER A O 1
ATOM 1386 N N . GLU A 1 174 ? -6.386 2.386 36.181 1.00 94.94 174 GLU A N 1
ATOM 1387 C CA . GLU A 1 174 ? -7.125 1.179 35.779 1.00 94.94 174 GLU A CA 1
ATOM 1388 C C . GLU A 1 174 ? -7.738 1.323 34.384 1.00 94.94 174 GLU A C 1
ATOM 1390 O O . GLU A 1 174 ? -7.696 0.390 33.583 1.00 94.94 174 GLU A O 1
ATOM 1395 N N . VAL A 1 175 ? -8.273 2.507 34.061 1.00 93.75 175 VAL A N 1
ATOM 1396 C CA . VAL A 1 175 ? -8.816 2.786 32.722 1.00 93.75 175 VAL A CA 1
ATOM 1397 C C . VAL A 1 175 ? -7.714 2.739 31.664 1.00 93.75 175 VAL A C 1
ATOM 1399 O O . VAL A 1 175 ? -7.923 2.184 30.585 1.00 93.75 175 VAL A O 1
ATOM 1402 N N . THR A 1 176 ? -6.542 3.297 31.972 1.00 95.50 176 THR A N 1
ATOM 1403 C CA . THR A 1 176 ? -5.388 3.296 31.061 1.00 95.50 176 THR A CA 1
ATOM 1404 C C . THR A 1 176 ? -4.890 1.872 30.822 1.00 95.50 176 THR A C 1
ATOM 1406 O O . THR A 1 176 ? -4.788 1.450 29.674 1.00 95.50 176 THR A O 1
ATOM 1409 N N . GLU A 1 177 ? -4.704 1.091 31.887 1.00 96.94 177 GLU A N 1
ATOM 1410 C CA . GLU A 1 177 ? -4.272 -0.306 31.800 1.00 96.94 177 GLU A CA 1
ATOM 1411 C C . GLU A 1 177 ? -5.280 -1.172 31.023 1.00 96.94 177 GLU A C 1
ATOM 1413 O O . GLU A 1 177 ? -4.905 -2.001 30.191 1.00 96.94 177 GLU A O 1
ATOM 1418 N N . ALA A 1 178 ? -6.583 -0.966 31.242 1.00 95.06 178 ALA A N 1
ATOM 1419 C CA . ALA A 1 178 ? -7.624 -1.663 30.492 1.00 95.06 178 ALA A CA 1
ATOM 1420 C C . ALA A 1 178 ? -7.605 -1.298 28.998 1.00 95.06 178 ALA A C 1
ATOM 1422 O O . ALA A 1 178 ? -7.814 -2.170 28.150 1.00 95.06 178 ALA A O 1
ATOM 1423 N N . ALA A 1 179 ? -7.341 -0.032 28.661 1.00 94.19 179 ALA A N 1
ATOM 1424 C CA . ALA A 1 179 ? -7.215 0.417 27.278 1.00 94.19 179 ALA A CA 1
ATOM 1425 C C . ALA A 1 179 ? -5.976 -0.180 26.591 1.00 94.19 179 ALA A C 1
ATOM 1427 O O . ALA A 1 179 ? -6.083 -0.646 25.456 1.00 94.19 179 ALA A O 1
ATOM 1428 N N . GLU A 1 180 ? -4.834 -0.229 27.277 1.00 94.81 180 GLU A N 1
ATOM 1429 C CA . GLU A 1 180 ? -3.599 -0.853 26.784 1.00 94.81 180 GLU A CA 1
ATOM 1430 C C . GLU A 1 180 ? -3.792 -2.351 26.532 1.00 94.81 180 GLU A C 1
ATOM 1432 O O . GLU A 1 180 ? -3.558 -2.825 25.420 1.00 94.81 180 GLU A O 1
ATOM 1437 N N . LYS A 1 181 ? -4.357 -3.077 27.505 1.00 95.62 181 LYS A N 1
ATOM 1438 C CA . LYS A 1 181 ? -4.727 -4.492 27.340 1.00 95.62 181 LYS A CA 1
ATOM 1439 C C . LYS A 1 181 ? -5.693 -4.699 26.179 1.00 95.62 181 LYS A C 1
ATOM 1441 O O . LYS A 1 181 ? -5.606 -5.691 25.458 1.00 95.62 181 LYS A O 1
ATOM 1446 N N . PHE A 1 182 ? -6.648 -3.789 25.982 1.00 93.06 182 PHE A N 1
ATOM 1447 C CA . PHE A 1 182 ? -7.569 -3.869 24.852 1.00 93.06 182 PHE A CA 1
ATOM 1448 C C . PHE A 1 182 ? -6.851 -3.662 23.513 1.00 93.06 182 PHE A C 1
ATOM 1450 O O . PHE A 1 182 ? -7.150 -4.377 22.558 1.00 93.06 182 PHE A O 1
ATOM 1457 N N . ILE A 1 183 ? -5.906 -2.726 23.431 1.00 90.88 183 ILE A N 1
ATOM 1458 C CA . ILE A 1 183 ? -5.077 -2.504 22.237 1.00 90.88 183 ILE A CA 1
ATOM 1459 C C . ILE A 1 183 ? -4.262 -3.759 21.914 1.00 90.88 183 ILE A C 1
ATOM 1461 O O . ILE A 1 183 ? -4.352 -4.251 20.787 1.00 90.88 183 ILE A O 1
ATOM 1465 N N . GLU A 1 184 ? -3.558 -4.307 22.904 1.00 91.44 184 GLU A N 1
ATOM 1466 C CA . GLU A 1 184 ? -2.699 -5.488 22.763 1.00 91.44 184 GLU A CA 1
ATOM 1467 C C . GLU A 1 184 ? -3.500 -6.715 22.305 1.00 91.44 184 GLU A C 1
ATOM 1469 O O . GLU A 1 184 ? -3.202 -7.324 21.275 1.00 91.44 184 GLU A O 1
ATOM 1474 N N . ASN A 1 185 ? -4.603 -7.021 22.998 1.00 90.00 185 ASN A N 1
ATOM 1475 C CA . ASN A 1 185 ? -5.456 -8.169 22.678 1.00 90.00 185 ASN A CA 1
ATOM 1476 C C . ASN A 1 185 ? -6.054 -8.106 21.264 1.00 90.00 185 ASN A C 1
ATOM 1478 O O . ASN A 1 185 ? -6.398 -9.139 20.689 1.00 90.00 185 ASN A O 1
ATOM 1482 N N . ASN A 1 186 ? -6.200 -6.902 20.701 1.00 86.44 186 ASN A N 1
ATOM 1483 C CA . ASN A 1 186 ? -6.780 -6.690 19.376 1.00 86.44 186 ASN A CA 1
ATOM 1484 C C . ASN A 1 186 ? -5.745 -6.324 18.300 1.00 86.44 186 ASN A C 1
ATOM 1486 O O . ASN A 1 186 ? -6.128 -6.165 17.137 1.00 86.44 186 ASN A O 1
ATOM 1490 N N . LYS A 1 187 ? -4.452 -6.242 18.652 1.00 85.44 187 LYS A N 1
ATOM 1491 C CA . LYS A 1 187 ? -3.325 -5.964 17.743 1.00 85.44 187 LYS A CA 1
ATOM 1492 C C . LYS A 1 187 ? -3.521 -4.686 16.916 1.00 85.44 187 LYS A C 1
ATOM 1494 O O . LYS A 1 187 ? -3.390 -4.701 15.682 1.00 85.44 187 LYS A O 1
ATOM 1499 N N . PHE A 1 188 ? -3.902 -3.596 17.587 1.00 82.44 188 PHE A N 1
ATOM 1500 C CA . PHE A 1 188 ? -4.123 -2.282 16.961 1.00 82.44 188 PHE A CA 1
ATOM 1501 C C . PHE A 1 188 ? -2.861 -1.467 16.680 1.00 82.44 188 PHE A C 1
ATOM 1503 O O . PHE A 1 188 ? -2.993 -0.351 16.173 1.00 82.44 188 PHE A O 1
ATOM 1510 N N . ASP A 1 189 ? -1.699 -2.037 16.986 1.00 66.25 189 ASP A N 1
ATOM 1511 C CA . ASP A 1 189 ? -0.352 -1.524 16.724 1.00 66.25 189 ASP A CA 1
ATOM 1512 C C . ASP A 1 189 ? -0.181 -0.977 15.299 1.00 66.25 189 ASP A C 1
ATOM 1514 O O . ASP A 1 189 ? -0.681 -1.628 14.343 1.00 66.25 189 ASP A O 1
#

Organism: NCBI:txid44577

Nearest PDB structures (foldseek):
  5c21-assembly1_A  TM=7.531E-01  e=5.993E+00  Escherichia coli
  5c22-assembly3_C  TM=4.102E-01  e=4.548E+00  Escherichia coli
  5c22-assembly4_D  TM=3.875E-01  e=4.548E+00  Escherichia coli
  6ixg-assembly2_B  TM=2.183E-01  e=1.508E+00  Homo sapiens